Protein AF-0000000074318781 (afdb_homodimer)

InterPro domains:
  IPR004360 Glyoxalase/fosfomycin resistance/dioxygenase domain [PF00903] (13-128)
  IPR029068 Glyoxalase/Bleomycin resistance protein/Dihydroxybiphenyl dioxygenase [G3DSA:3.10.180.10] (10-139)
  IPR029068 Glyoxalase/Bleomycin resistance protein/Dihydroxybiphenyl dioxygenase [SSF54593] (9-130)
  IPR037523 Vicinal oxygen chelate (VOC), core domain [PS51819] (12-131)
  IPR050383 Glyoxalase I/Fosfomycin Resistance Protein Families [PTHR21366] (9-133)

Organism: NCBI:txid2715131

Sequence (280 aa):
MADKEHKIEIEFLDHVAIRVADMEASTAWYEKVLGLKRYQLPEWGDYPVFLLSGKSGIAIFPANVNDSKLDSTSKNVKIDHFAFNVTNENFEKAKKRYTELNLDFNIQDHHYFDSIYTKDPDGHTVELTTIKVDERDFYKMADKEHKIEIEFLDHVAIRVADMEASTAWYEKVLGLKRYQLPEWGDYPVFLLSGKSGIAIFPANVNDSKLDSTSKNVKIDHFAFNVTNENFEKAKKRYTELNLDFNIQDHHYFDSIYTKDPDGHTVELTTIKVDERDFYK

Foldseek 3Di:
DPPVVPDDDDDDAQEAEDADADQVLQVVQCCQQVVFDWDDDVVQPPDFIFTDDPRHYYTYDHDPPPDDDDDLPDPPDDDNADEDEDEPVVVVVNVVSCVVVVFDWDWDDPPQKIKIWGAGPRGGIYIYIYGPDPVVVPVD/DPPVVPDDDDDDAQEAEDADADQVLQVVQCCQQVVFDWDDDVVQPPDFIFTDDPRHYYTYDHDPPPDDDDDLPDPPDDDNADEDEDEPVVVVVNVVSCVVVVFDWDWDDPPQKIKIWGAGPRGGIYIYIYGPDDVVVPVD

Nearest PDB structures (foldseek):
  2rk0-assembly1_A  TM=7.638E-01  e=2.047E-08  Parafrankia sp. EAN1pec
  5wew-assembly4_G  TM=7.945E-01  e=3.415E-08  Klebsiella pneumoniae 30684/NJST258_2
  1r9c-assembly1_B  TM=7.731E-01  e=3.881E-08  Mesorhizobium loti
  1lqp-assembly1_B  TM=7.861E-01  e=1.803E-07  Pseudomonas aeruginosa
  2p25-assembly1_A-2  TM=7.342E-01  e=6.490E-06  Enterococcus faecalis V583

Solvent-accessible surface area (backbone atoms only — not comparable to full-atom values): 15070 Å² total; per-residue (Å²): 129,73,81,80,71,37,77,36,60,58,66,36,37,26,34,38,30,33,26,30,86,45,64,66,64,47,52,50,46,44,32,69,71,49,53,33,40,81,46,71,52,78,89,48,58,90,41,56,39,31,35,29,32,87,86,13,34,38,32,42,38,74,28,40,80,85,38,62,81,58,68,84,82,44,48,17,60,39,60,64,37,40,29,32,26,27,51,62,69,31,47,56,26,39,56,52,31,36,54,74,69,67,50,72,67,50,77,47,81,64,87,54,29,42,34,40,38,36,59,49,94,83,59,51,41,41,31,43,35,23,65,75,55,64,62,71,78,70,63,118,131,73,79,80,70,36,78,36,60,60,67,37,37,28,33,38,31,33,26,30,88,46,65,66,64,46,52,51,44,43,32,70,72,49,52,33,41,79,47,70,51,79,89,49,58,91,41,56,41,31,34,29,32,88,85,13,34,37,34,41,38,74,29,39,78,85,38,62,80,58,66,82,81,44,48,16,61,40,60,63,37,39,28,31,27,28,50,63,70,32,48,56,26,40,55,53,30,37,54,75,68,68,50,71,67,49,76,46,81,64,87,53,29,42,33,40,39,35,60,48,96,83,60,50,44,41,32,41,33,23,64,75,54,64,60,71,77,69,64,118

Secondary structure (DSSP, 8-state):
---TT------EEEEEEEEES-HHHHHHHHHHHH--EEE--GGGTT-PEEEEETTEEEEEEE--TTSPPP-TT--SSEEEEEEEE--HHHHHHHHHHHHHTT--EEEEE-SSEEEEEEE-TT--EEEEEEE-S-GGGT--/---TT------EEEEEEEEES-HHHHHHHHHHHH--EEE--GGGTT-PEEEEETTEEEEEEE--TTSPPP-TT--SSEEEEEEEE--HHHHHHHHHHHHHTT--EEEEE-SSEEEEEEE-TT--EEEEEEE-S-GGGT--

Structure (mmCIF, N/CA/C/O backbone):
data_AF-0000000074318781-model_v1
#
loop_
_entity.id
_entity.type
_entity.pdbx_description
1 polymer 'VOC family protein'
#
loop_
_atom_site.group_PDB
_atom_site.id
_atom_site.type_symbol
_atom_site.label_atom_id
_atom_site.label_alt_id
_atom_site.label_comp_id
_atom_site.label_asym_id
_atom_site.label_entity_id
_atom_site.label_seq_id
_atom_site.pdbx_PDB_ins_code
_atom_site.Cartn_x
_atom_site.Cartn_y
_atom_site.Cartn_z
_atom_site.occupancy
_atom_site.B_iso_or_equiv
_atom_site.auth_seq_id
_atom_site.auth_comp_id
_atom_site.auth_asym_id
_atom_site.auth_atom_id
_atom_site.pdbx_PDB_model_num
ATOM 1 N N . MET A 1 1 ? 1.163 35.812 -3.396 1 36 1 MET A N 1
ATOM 2 C CA . MET A 1 1 ? 1.193 35.375 -2.01 1 36 1 MET A CA 1
ATOM 3 C C . MET A 1 1 ? 1.816 34 -1.903 1 36 1 MET A C 1
ATOM 5 O O . MET A 1 1 ? 1.414 33.062 -2.615 1 36 1 MET A O 1
ATOM 9 N N . ALA A 1 2 ? 3.053 33.781 -1.745 1 43.06 2 ALA A N 1
ATOM 10 C CA . ALA A 1 2 ? 3.918 32.594 -1.845 1 43.06 2 ALA A CA 1
ATOM 11 C C . ALA A 1 2 ? 3.236 31.375 -1.261 1 43.06 2 ALA A C 1
ATOM 13 O O . ALA A 1 2 ? 2.402 31.484 -0.359 1 43.06 2 ALA A O 1
ATOM 14 N N . ASP A 1 3 ? 3.021 30.281 -1.891 1 49.19 3 ASP A N 1
ATOM 15 C CA . ASP A 1 3 ? 2.266 29.125 -1.424 1 49.19 3 ASP A CA 1
ATOM 16 C C . ASP A 1 3 ? 2.639 28.766 0.013 1 49.19 3 ASP A C 1
ATOM 18 O O . ASP A 1 3 ? 3.693 28.188 0.26 1 49.19 3 ASP A O 1
ATOM 22 N N . LYS A 1 4 ? 2.465 29.672 0.992 1 57.62 4 LYS A N 1
ATOM 23 C CA . LYS A 1 4 ? 2.777 29.812 2.412 1 57.62 4 LYS A CA 1
ATOM 24 C C . LYS A 1 4 ? 2.631 28.469 3.137 1 57.62 4 LYS A C 1
ATOM 26 O O . LYS A 1 4 ? 3.295 28.234 4.148 1 57.62 4 LYS A O 1
ATOM 31 N N . GLU A 1 5 ? 1.843 27.531 2.699 1 72.06 5 GLU A N 1
ATOM 32 C CA . GLU A 1 5 ? 1.533 26.391 3.541 1 72.06 5 GLU A CA 1
ATOM 33 C C . GLU A 1 5 ? 2.398 25.188 3.174 1 72.06 5 GLU A C 1
ATOM 35 O O . GLU A 1 5 ? 2.367 24.156 3.855 1 72.06 5 GLU A O 1
ATOM 40 N N . HIS A 1 6 ? 3.457 25.328 2.379 1 86.94 6 HIS A N 1
ATOM 41 C CA . HIS A 1 6 ? 4.328 24.25 1.922 1 86.94 6 HIS A CA 1
ATOM 42 C C . HIS A 1 6 ? 3.523 23.016 1.543 1 86.94 6 HIS A C 1
ATOM 44 O O . HIS A 1 6 ? 3.848 21.906 1.969 1 86.94 6 HIS A O 1
ATOM 50 N N . LYS A 1 7 ? 2.533 23.203 0.739 1 91.25 7 LYS A N 1
ATOM 51 C CA . LYS A 1 7 ? 1.718 22.078 0.278 1 91.25 7 LYS A CA 1
ATOM 52 C C . LYS A 1 7 ? 2.547 21.094 -0.548 1 91.25 7 LYS A C 1
ATOM 54 O O . LYS A 1 7 ? 3.361 21.516 -1.377 1 91.25 7 LYS A O 1
ATOM 59 N N . ILE A 1 8 ? 2.312 19.875 -0.223 1 95.75 8 ILE A N 1
ATOM 60 C CA . ILE A 1 8 ? 3.061 18.812 -0.888 1 95.75 8 ILE A CA 1
ATOM 61 C C . ILE A 1 8 ? 2.232 18.234 -2.037 1 95.75 8 ILE A C 1
ATOM 63 O O . ILE A 1 8 ? 1.018 18.062 -1.911 1 95.75 8 ILE A O 1
ATOM 67 N N . GLU A 1 9 ? 2.906 17.984 -3.117 1 95.75 9 GLU A N 1
ATOM 68 C CA . GLU A 1 9 ? 2.289 17.234 -4.207 1 95.75 9 GLU A CA 1
ATOM 69 C C . GLU A 1 9 ? 2.865 15.828 -4.305 1 95.75 9 GLU A C 1
ATOM 71 O O . GLU A 1 9 ? 4.082 15.656 -4.41 1 95.75 9 GLU A O 1
ATOM 76 N N . ILE A 1 10 ? 2.002 14.891 -4.293 1 97.81 10 ILE A N 1
ATOM 77 C CA . ILE A 1 10 ? 2.387 13.484 -4.375 1 97.81 10 ILE A CA 1
ATOM 78 C C . ILE A 1 10 ? 2.359 13.023 -5.828 1 97.81 10 ILE A C 1
ATOM 80 O O . ILE A 1 10 ? 1.413 13.32 -6.562 1 97.81 10 ILE A O 1
ATOM 84 N N . GLU A 1 11 ? 3.414 12.328 -6.246 1 97.44 11 GLU A N 1
ATOM 85 C CA . GLU A 1 11 ? 3.447 11.82 -7.613 1 97.44 11 GLU A CA 1
ATOM 86 C C . GLU A 1 11 ? 2.596 10.562 -7.758 1 97.44 11 GLU A C 1
ATOM 88 O O . GLU A 1 11 ? 1.746 10.484 -8.648 1 97.44 11 GLU A O 1
ATOM 93 N N . PHE A 1 12 ? 2.77 9.562 -6.949 1 97.5 12 PHE A N 1
ATOM 94 C CA . PHE A 1 12 ? 2.037 8.305 -6.984 1 97.5 12 PHE A CA 1
ATOM 95 C C . PHE A 1 12 ? 2.334 7.473 -5.746 1 97.5 12 PHE A C 1
ATOM 97 O O . PHE A 1 12 ? 3.227 7.809 -4.965 1 97.5 12 PHE A O 1
ATOM 104 N N . LEU A 1 13 ? 1.485 6.523 -5.469 1 98.69 13 LEU A N 1
ATOM 105 C CA . LEU A 1 13 ? 1.776 5.516 -4.453 1 98.69 13 LEU A CA 1
ATOM 106 C C . LEU A 1 13 ? 2.926 4.613 -4.895 1 98.69 13 LEU A C 1
ATOM 108 O O . LEU A 1 13 ? 2.801 3.883 -5.883 1 98.69 13 LEU A O 1
ATOM 112 N N . ASP A 1 14 ? 4 4.711 -4.188 1 98.38 14 ASP A N 1
ATOM 113 C CA . ASP A 1 14 ? 5.27 4.141 -4.637 1 98.38 14 ASP A CA 1
ATOM 114 C C . ASP A 1 14 ? 5.344 2.65 -4.316 1 98.38 14 ASP A C 1
ATOM 116 O O . ASP A 1 14 ? 5.527 1.825 -5.215 1 98.38 14 ASP A O 1
ATOM 120 N N . HIS A 1 15 ? 5.238 2.336 -3.014 1 98.81 15 HIS A N 1
ATOM 121 C CA . HIS A 1 15 ? 5.297 0.925 -2.646 1 98.81 15 HIS A CA 1
ATOM 122 C C . HIS A 1 15 ? 4.605 0.673 -1.312 1 98.81 15 HIS A C 1
ATOM 124 O O . HIS A 1 15 ? 4.34 1.612 -0.558 1 98.81 15 HIS A O 1
ATOM 130 N N . VAL A 1 16 ? 4.258 -0.573 -1.15 1 98.88 16 VAL A N 1
ATOM 131 C CA . VAL A 1 16 ? 3.871 -1.112 0.148 1 98.88 16 VAL A CA 1
ATOM 132 C C . VAL A 1 16 ? 4.945 -2.076 0.649 1 98.88 16 VAL A C 1
ATOM 134 O O . VAL A 1 16 ? 5.453 -2.9 -0.114 1 98.88 16 VAL A O 1
ATOM 137 N N . ALA A 1 17 ? 5.285 -1.893 1.893 1 98.88 17 ALA A N 1
ATOM 138 C CA . ALA A 1 17 ? 6.273 -2.781 2.502 1 98.88 17 ALA A CA 1
ATOM 139 C C . ALA A 1 17 ? 5.594 -3.893 3.297 1 98.88 17 ALA A C 1
ATOM 141 O O . ALA A 1 17 ? 4.719 -3.627 4.125 1 98.88 17 ALA A O 1
ATOM 142 N N . ILE A 1 18 ? 6.012 -5.117 3.041 1 98.88 18 ILE A N 1
ATOM 143 C CA . ILE A 1 18 ? 5.441 -6.242 3.77 1 98.88 18 ILE A CA 1
ATOM 144 C C . ILE A 1 18 ? 6.562 -7.062 4.41 1 98.88 18 ILE A C 1
ATOM 146 O O . ILE A 1 18 ? 7.672 -7.133 3.879 1 98.88 18 ILE A O 1
ATOM 150 N N . ARG A 1 19 ? 6.266 -7.586 5.535 1 98.88 19 ARG A N 1
ATOM 151 C CA . ARG A 1 19 ? 7.164 -8.523 6.199 1 98.88 19 ARG A CA 1
ATOM 152 C C . ARG A 1 19 ? 6.711 -9.961 5.98 1 98.88 19 ARG A C 1
ATOM 154 O O . ARG A 1 19 ? 5.535 -10.281 6.148 1 98.88 19 ARG A O 1
ATOM 161 N N . VAL A 1 20 ? 7.652 -10.781 5.645 1 98.81 20 VAL A N 1
ATOM 162 C CA . VAL A 1 20 ? 7.293 -12.141 5.254 1 98.81 20 VAL A CA 1
ATOM 163 C C . VAL A 1 20 ? 8.164 -13.141 6 1 98.81 20 VAL A C 1
ATOM 165 O O . VAL A 1 20 ? 9.289 -12.828 6.391 1 98.81 20 VAL A O 1
ATOM 168 N N . ALA A 1 21 ? 7.695 -14.359 6.145 1 98.5 21 ALA A N 1
ATOM 169 C CA . ALA A 1 21 ? 8.398 -15.406 6.879 1 98.5 21 ALA A CA 1
ATOM 170 C C . ALA A 1 21 ? 9.539 -15.984 6.051 1 98.5 21 ALA A C 1
ATOM 172 O O . ALA A 1 21 ? 10.562 -16.406 6.602 1 98.5 21 ALA A O 1
ATOM 173 N N . ASP A 1 22 ? 9.383 -16.094 4.75 1 98.62 22 ASP A N 1
ATOM 174 C CA . ASP A 1 22 ? 10.352 -16.656 3.812 1 98.62 22 ASP A CA 1
ATOM 175 C C . ASP A 1 22 ? 10.508 -15.75 2.588 1 98.62 22 ASP A C 1
ATOM 177 O O . ASP A 1 22 ? 9.656 -15.75 1.7 1 98.62 22 ASP A O 1
ATOM 181 N N . MET A 1 23 ? 11.648 -15.039 2.523 1 98.38 23 MET A N 1
ATOM 182 C CA . MET A 1 23 ? 11.898 -14.031 1.499 1 98.38 23 MET A CA 1
ATOM 183 C C . MET A 1 23 ? 11.82 -14.641 0.104 1 98.38 23 MET A C 1
ATOM 185 O O . MET A 1 23 ? 11.172 -14.078 -0.784 1 98.38 23 MET A O 1
ATOM 189 N N . GLU A 1 24 ? 12.453 -15.711 -0.101 1 98.12 24 GLU A N 1
ATOM 190 C CA . GLU A 1 24 ? 12.516 -16.312 -1.428 1 98.12 24 GLU A CA 1
ATOM 191 C C . GLU A 1 24 ? 11.148 -16.844 -1.859 1 98.12 24 GLU A C 1
ATOM 193 O O . GLU A 1 24 ? 10.758 -16.688 -3.016 1 98.12 24 GLU A O 1
ATOM 198 N N . ALA A 1 25 ? 10.469 -17.547 -0.934 1 98.56 25 ALA A N 1
ATOM 199 C CA . ALA A 1 25 ? 9.148 -18.078 -1.248 1 98.56 25 ALA A CA 1
ATOM 200 C C . ALA A 1 25 ? 8.188 -16.953 -1.652 1 98.56 25 ALA A C 1
ATOM 202 O O . ALA A 1 25 ? 7.461 -17.078 -2.641 1 98.56 25 ALA A O 1
ATOM 203 N N . SER A 1 26 ? 8.195 -15.867 -0.911 1 98.75 26 SER A N 1
ATOM 204 C CA . SER A 1 26 ? 7.312 -14.742 -1.213 1 98.75 26 SER A CA 1
ATOM 205 C C . SER A 1 26 ? 7.699 -14.078 -2.529 1 98.75 26 SER A C 1
ATOM 207 O O . SER A 1 26 ? 6.836 -13.789 -3.36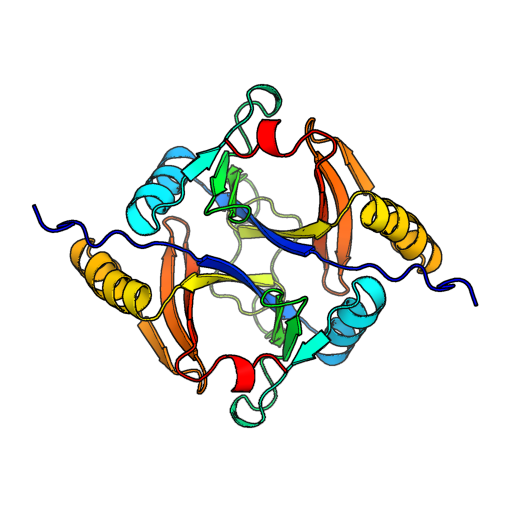1 1 98.75 26 SER A O 1
ATOM 209 N N . THR A 1 27 ? 8.961 -13.812 -2.699 1 98.56 27 THR A N 1
ATOM 210 C CA . THR A 1 27 ? 9.43 -13.188 -3.934 1 98.56 27 THR A CA 1
ATOM 211 C C . THR A 1 27 ? 9.016 -14.016 -5.145 1 98.56 27 THR A C 1
ATOM 213 O O . THR A 1 27 ? 8.461 -13.484 -6.109 1 98.56 27 THR A O 1
ATOM 216 N N . ALA A 1 28 ? 9.234 -15.289 -5.07 1 98.56 28 ALA A N 1
ATOM 217 C CA . ALA A 1 28 ? 8.891 -16.188 -6.168 1 98.56 28 ALA A CA 1
ATOM 218 C C . ALA A 1 28 ? 7.387 -16.156 -6.441 1 98.56 28 ALA A C 1
ATOM 220 O O . ALA A 1 28 ? 6.961 -16.219 -7.598 1 98.56 28 ALA A O 1
ATOM 221 N N . TRP A 1 29 ? 6.641 -16.125 -5.414 1 98.69 29 TRP A N 1
ATOM 222 C CA . TRP A 1 29 ? 5.191 -16.094 -5.57 1 98.69 29 TRP A CA 1
ATOM 223 C C . TRP A 1 29 ? 4.742 -14.859 -6.336 1 98.69 29 TRP A C 1
ATOM 225 O O . TRP A 1 29 ? 3.963 -14.961 -7.289 1 98.69 29 TRP A O 1
ATOM 235 N N . TYR A 1 30 ? 5.176 -13.711 -5.934 1 98.69 30 TYR A N 1
ATOM 236 C CA . TYR A 1 30 ? 4.758 -12.461 -6.562 1 98.69 30 TYR A CA 1
ATOM 237 C C . TYR A 1 30 ? 5.234 -12.391 -8.008 1 98.69 30 TYR A C 1
ATOM 239 O O . TYR A 1 30 ? 4.555 -11.828 -8.867 1 98.69 30 TYR A O 1
ATOM 247 N N . GLU A 1 31 ? 6.414 -12.922 -8.266 1 97.94 31 GLU A N 1
ATOM 248 C CA . GLU A 1 31 ? 6.895 -13 -9.648 1 97.94 31 GLU A CA 1
ATOM 249 C C . GLU A 1 31 ? 6.004 -13.898 -10.492 1 97.94 31 GLU A C 1
ATOM 251 O O . GLU A 1 31 ? 5.602 -13.531 -11.594 1 97.94 31 GLU A O 1
ATOM 256 N N . LYS A 1 32 ? 5.715 -15.016 -9.945 1 97.25 32 LYS A N 1
ATOM 257 C CA . LYS A 1 32 ? 4.961 -16.031 -10.68 1 97.25 32 LYS A CA 1
ATOM 258 C C . LYS A 1 32 ? 3.498 -15.617 -10.836 1 97.25 32 LYS A C 1
ATOM 260 O O . LYS A 1 32 ? 2.926 -15.75 -11.922 1 97.25 32 LYS A O 1
ATOM 265 N N . VAL A 1 33 ? 2.91 -15.109 -9.805 1 97.81 33 VAL A N 1
ATOM 266 C CA . VAL A 1 33 ? 1.467 -14.898 -9.773 1 97.81 33 VAL A CA 1
ATOM 267 C C . VAL A 1 33 ? 1.126 -13.555 -10.414 1 97.81 33 VAL A C 1
ATOM 269 O O . VAL A 1 33 ? 0.165 -13.453 -11.18 1 97.81 33 VAL A O 1
ATOM 272 N N . LEU A 1 34 ? 1.96 -12.539 -10.117 1 97.75 34 LEU A N 1
ATOM 273 C CA . LEU A 1 34 ? 1.585 -11.188 -10.531 1 97.75 34 LEU A CA 1
ATOM 274 C C . LEU A 1 34 ? 2.521 -10.672 -11.617 1 97.75 34 LEU A C 1
ATOM 276 O O . LEU A 1 34 ? 2.275 -9.617 -12.203 1 97.75 34 LEU A O 1
ATOM 280 N N . GLY A 1 35 ? 3.562 -11.336 -11.82 1 96.62 35 GLY A N 1
ATOM 281 C CA . GLY A 1 35 ? 4.496 -10.93 -12.859 1 96.62 35 GLY A CA 1
ATOM 282 C C . GLY A 1 35 ? 5.355 -9.742 -12.453 1 96.62 35 GLY A C 1
ATOM 283 O O . GLY A 1 35 ? 5.855 -9.016 -13.312 1 96.62 35 GLY A O 1
ATOM 284 N N . LEU A 1 36 ? 5.488 -9.539 -11.203 1 97.81 36 LEU A N 1
ATOM 285 C CA . LEU A 1 36 ? 6.324 -8.43 -10.758 1 97.81 36 LEU A CA 1
ATOM 286 C C . LEU A 1 36 ? 7.805 -8.742 -10.969 1 97.81 36 LEU A C 1
ATOM 288 O O . LEU A 1 36 ? 8.203 -9.906 -10.953 1 97.81 36 LEU A O 1
ATOM 292 N N . LYS A 1 37 ? 8.539 -7.656 -11.141 1 96.69 37 LYS A N 1
ATOM 293 C CA . LYS A 1 37 ? 9.961 -7.809 -11.422 1 96.69 37 LYS A CA 1
ATOM 294 C C . LYS A 1 37 ? 10.805 -7.473 -10.195 1 96.69 37 LYS A C 1
ATOM 296 O O . LYS A 1 37 ? 10.57 -6.461 -9.539 1 96.69 37 LYS A O 1
ATOM 301 N N . ARG A 1 38 ? 11.758 -8.289 -9.992 1 95.88 38 ARG A N 1
ATOM 302 C CA . ARG A 1 38 ? 12.625 -8.148 -8.828 1 95.88 38 ARG A CA 1
ATOM 303 C C . ARG A 1 38 ? 13.688 -7.082 -9.07 1 95.88 38 ARG A C 1
ATOM 305 O O . ARG A 1 38 ? 14.281 -7.016 -10.148 1 95.88 38 ARG A O 1
ATOM 312 N N . TYR A 1 39 ? 13.859 -6.266 -8.062 1 93.31 39 TYR A N 1
ATOM 313 C CA . TYR A 1 39 ? 14.922 -5.27 -8.023 1 93.31 39 TYR A CA 1
ATOM 314 C C . TYR A 1 39 ? 15.578 -5.223 -6.652 1 93.31 39 TYR A C 1
ATOM 316 O O . TYR A 1 39 ? 14.891 -5.117 -5.633 1 93.31 39 TYR A O 1
ATOM 324 N N . GLN A 1 40 ? 16.859 -5.316 -6.668 1 92 40 GLN A N 1
ATOM 325 C CA . GLN A 1 40 ? 17.625 -5.23 -5.434 1 92 40 GLN A CA 1
ATOM 326 C C . GLN A 1 40 ? 18.984 -4.582 -5.68 1 92 40 GLN A C 1
ATOM 328 O O . GLN A 1 40 ? 19.656 -4.887 -6.664 1 92 40 GLN A O 1
ATOM 333 N N . LEU A 1 41 ? 19.344 -3.705 -4.801 1 89.25 41 LEU A N 1
ATOM 334 C CA . LEU A 1 41 ? 20.656 -3.098 -4.855 1 89.25 41 LEU A CA 1
ATOM 335 C C . LEU A 1 41 ? 21.625 -3.828 -3.932 1 89.25 41 LEU A C 1
ATOM 337 O O . LEU A 1 41 ? 21.281 -4.18 -2.805 1 89.25 41 LEU A O 1
ATOM 341 N N . PRO A 1 42 ? 22.844 -3.943 -4.441 1 91.25 42 PRO A N 1
ATOM 342 C CA . PRO A 1 42 ? 23.844 -4.547 -3.559 1 91.25 42 PRO A CA 1
ATOM 343 C C . PRO A 1 42 ? 24.031 -3.771 -2.256 1 91.25 42 PRO A C 1
ATOM 345 O O . PRO A 1 42 ? 24.266 -4.371 -1.204 1 91.25 42 PRO A O 1
ATOM 348 N N . GLU A 1 43 ? 23.828 -2.521 -2.303 1 91.44 43 GLU A N 1
ATOM 349 C CA . GLU A 1 43 ? 24.062 -1.641 -1.16 1 91.44 43 GLU A CA 1
ATOM 350 C C . GLU A 1 43 ? 23.016 -1.887 -0.066 1 91.44 43 GLU A C 1
ATOM 352 O O . GLU A 1 43 ? 23.219 -1.499 1.087 1 91.44 43 GLU A O 1
ATOM 357 N N . TRP A 1 44 ? 21.906 -2.543 -0.385 1 92.81 44 TRP A N 1
ATOM 358 C CA . TRP A 1 44 ? 20.828 -2.791 0.579 1 92.81 44 TRP A CA 1
ATOM 359 C C . TRP A 1 44 ? 21.078 -4.094 1.332 1 92.81 44 TRP A C 1
ATOM 361 O O . TRP A 1 44 ? 20.375 -4.391 2.307 1 92.81 44 TRP A O 1
ATOM 371 N N . GLY A 1 45 ? 22.062 -4.789 0.88 1 94.06 45 GLY A N 1
ATOM 372 C CA . GLY A 1 45 ? 22.25 -6.121 1.431 1 94.06 45 GLY A CA 1
ATOM 373 C C . GLY A 1 45 ? 21.172 -7.102 1.003 1 94.06 45 GLY A C 1
ATOM 374 O O . GLY A 1 45 ? 20.828 -7.168 -0.176 1 94.06 45 GLY A O 1
ATOM 375 N N . ASP A 1 46 ? 20.719 -7.879 2.016 1 95.19 46 ASP A N 1
ATOM 376 C CA . ASP A 1 46 ? 19.781 -8.953 1.689 1 95.19 46 ASP A CA 1
ATOM 377 C C . ASP A 1 46 ? 18.375 -8.414 1.493 1 95.19 46 ASP A C 1
ATOM 379 O O . ASP A 1 46 ? 17.516 -9.094 0.921 1 95.19 46 ASP A O 1
ATOM 383 N N . TYR A 1 47 ? 18.141 -7.301 2.057 1 96 47 TYR A N 1
ATOM 384 C CA . TYR A 1 47 ? 16.828 -6.68 1.929 1 96 47 TYR A CA 1
ATOM 385 C C . TYR A 1 47 ? 16.938 -5.16 1.992 1 96 47 TYR A C 1
ATOM 387 O O . TYR A 1 47 ? 17.953 -4.621 2.436 1 96 47 TYR A O 1
ATOM 395 N N . PRO A 1 48 ? 15.875 -4.527 1.448 1 97.44 48 PRO A N 1
ATOM 396 C CA . PRO A 1 48 ? 14.641 -5.078 0.886 1 97.44 48 PRO A CA 1
ATOM 397 C C . PRO A 1 48 ? 14.836 -5.652 -0.515 1 97.44 48 PRO A C 1
ATOM 399 O O . PRO A 1 48 ? 15.797 -5.301 -1.202 1 97.44 48 PRO A O 1
ATOM 402 N N . VAL A 1 49 ? 13.953 -6.574 -0.881 1 97.94 49 VAL A N 1
ATOM 403 C CA . VAL A 1 49 ? 13.734 -6.938 -2.275 1 97.94 49 VAL A CA 1
ATOM 404 C C . VAL A 1 49 ? 12.508 -6.203 -2.814 1 97.94 49 VAL A C 1
ATOM 406 O O . VAL A 1 49 ? 11.398 -6.371 -2.301 1 97.94 49 VAL A O 1
ATOM 409 N N . PHE A 1 50 ? 12.734 -5.426 -3.797 1 97.69 50 PHE A N 1
ATOM 410 C CA . PHE A 1 50 ? 11.602 -4.777 -4.453 1 97.69 50 PHE A CA 1
ATOM 411 C C . PHE A 1 50 ? 11.047 -5.656 -5.566 1 97.69 50 PHE A C 1
ATOM 413 O O . PHE A 1 50 ? 11.805 -6.277 -6.312 1 97.69 50 PHE A O 1
ATOM 420 N N . LEU A 1 51 ? 9.766 -5.754 -5.621 1 98.38 51 LEU A N 1
ATOM 421 C CA . LEU A 1 51 ? 9.031 -6.359 -6.723 1 98.38 51 LEU A CA 1
ATOM 422 C C . LEU A 1 51 ? 8.133 -5.328 -7.41 1 98.38 51 LEU A C 1
ATOM 424 O O . LEU A 1 51 ? 7.113 -4.918 -6.855 1 98.38 51 LEU A O 1
ATOM 428 N N . LEU A 1 52 ? 8.477 -4.996 -8.672 1 97.19 52 LEU A N 1
ATOM 429 C CA . LEU A 1 52 ? 7.918 -3.779 -9.25 1 97.19 52 LEU A CA 1
ATOM 430 C C . LEU A 1 52 ? 7.18 -4.09 -10.547 1 97.19 52 LEU A C 1
ATOM 432 O O . LEU A 1 52 ? 7.543 -5.023 -11.266 1 97.19 52 LEU A O 1
ATOM 436 N N . SER A 1 53 ? 6.156 -3.361 -10.812 1 96 53 SER A N 1
ATOM 437 C CA . SER A 1 53 ? 5.609 -3.082 -12.141 1 96 53 SER A CA 1
ATOM 438 C C . SER A 1 53 ? 5.734 -1.604 -12.484 1 96 53 SER A C 1
ATOM 440 O O . SER A 1 53 ? 5.102 -0.754 -11.859 1 96 53 SER A O 1
ATOM 442 N N . GLY A 1 54 ? 6.516 -1.283 -13.5 1 93.69 54 GLY A N 1
ATOM 443 C CA . GLY A 1 54 ? 6.875 0.114 -13.68 1 93.69 54 GLY A CA 1
ATOM 444 C C . GLY A 1 54 ? 7.621 0.692 -12.492 1 93.69 54 GLY A C 1
ATOM 445 O O . GLY A 1 54 ? 8.633 0.133 -12.055 1 93.69 54 GLY A O 1
ATOM 446 N N . LYS A 1 55 ? 7.039 1.748 -11.898 1 93.56 55 LYS A N 1
ATOM 447 C CA . LYS A 1 55 ? 7.746 2.449 -10.828 1 93.56 55 LYS A CA 1
ATOM 448 C C . LYS A 1 55 ? 7.172 2.09 -9.461 1 93.56 55 LYS A C 1
ATOM 450 O O . LYS A 1 55 ? 7.641 2.584 -8.438 1 93.56 55 LYS A O 1
ATOM 455 N N . SER A 1 56 ? 6.125 1.274 -9.438 1 96.94 56 SER A N 1
ATOM 456 C CA . SER A 1 56 ? 5.465 1 -8.164 1 96.94 56 SER A CA 1
ATOM 457 C C . SER A 1 56 ? 5.371 -0.499 -7.906 1 96.94 56 SER A C 1
ATOM 459 O O . SER A 1 56 ? 5.523 -1.307 -8.82 1 96.94 56 SER A O 1
ATOM 461 N N . GLY A 1 57 ? 5.258 -0.812 -6.637 1 98.19 57 GLY A N 1
ATOM 462 C CA . GLY A 1 57 ? 5.125 -2.215 -6.277 1 98.19 57 GLY A CA 1
ATOM 463 C C . GLY A 1 57 ? 5.191 -2.457 -4.781 1 98.19 57 GLY A C 1
ATOM 464 O O . GLY A 1 57 ? 4.543 -1.755 -4.004 1 98.19 57 GLY A O 1
ATOM 465 N N . ILE A 1 58 ? 5.871 -3.598 -4.438 1 98.81 58 ILE A N 1
ATOM 466 C CA . ILE A 1 58 ? 6.004 -3.932 -3.025 1 98.81 58 ILE A CA 1
ATOM 467 C C . ILE A 1 58 ? 7.48 -4.066 -2.664 1 98.81 58 ILE A C 1
ATOM 469 O O . ILE A 1 58 ? 8.312 -4.348 -3.527 1 98.81 58 ILE A O 1
ATOM 473 N N . ALA A 1 59 ? 7.777 -3.754 -1.459 1 98.81 59 ALA A N 1
ATOM 474 C CA . ALA A 1 59 ? 9.078 -4.008 -0.845 1 98.81 59 ALA A CA 1
ATOM 475 C C . ALA A 1 59 ? 8.984 -5.117 0.199 1 98.81 59 ALA A C 1
ATOM 477 O O . ALA A 1 59 ? 8.195 -5.027 1.14 1 98.81 59 ALA A O 1
ATOM 478 N N . ILE A 1 60 ? 9.797 -6.117 0.061 1 98.81 60 ILE A N 1
ATOM 479 C CA . ILE A 1 60 ? 9.711 -7.281 0.934 1 98.81 60 ILE A CA 1
ATOM 480 C C . ILE A 1 60 ? 10.836 -7.234 1.971 1 98.81 60 ILE A C 1
ATOM 482 O O . ILE A 1 60 ? 12 -7.023 1.625 1 98.81 60 ILE A O 1
ATOM 486 N N . PHE A 1 61 ? 10.461 -7.379 3.205 1 98.75 61 PHE A N 1
ATOM 487 C CA . PHE A 1 61 ? 11.352 -7.465 4.355 1 98.75 61 PHE A CA 1
ATOM 488 C C . PHE A 1 61 ? 11.156 -8.781 5.098 1 98.75 61 PHE A C 1
ATOM 490 O O . PHE A 1 61 ? 10.055 -9.344 5.098 1 98.75 61 PHE A O 1
ATOM 497 N N . PRO A 1 62 ? 12.227 -9.234 5.754 1 98.69 62 PRO A N 1
ATOM 498 C CA . PRO A 1 62 ? 12.023 -10.422 6.59 1 98.69 62 PRO A CA 1
ATOM 499 C C . PRO A 1 62 ? 11.227 -10.125 7.859 1 98.69 62 PRO A C 1
ATOM 501 O O . PRO A 1 62 ? 11.438 -9.086 8.492 1 98.69 62 PRO A O 1
ATOM 504 N N . ALA A 1 63 ? 10.344 -11.047 8.219 1 98.69 63 ALA A N 1
ATOM 505 C CA . ALA A 1 63 ? 9.648 -10.977 9.5 1 98.69 63 ALA A CA 1
ATOM 506 C C . ALA A 1 63 ? 10.555 -11.445 10.641 1 98.69 63 ALA A C 1
ATOM 508 O O . ALA A 1 63 ? 11.383 -12.344 10.453 1 98.69 63 ALA A O 1
ATOM 509 N N . ASN A 1 64 ? 10.43 -10.75 11.75 1 98.25 64 ASN A N 1
ATOM 510 C CA . ASN A 1 64 ? 10.961 -11.328 12.984 1 98.25 64 ASN A CA 1
ATOM 511 C C . ASN A 1 64 ? 9.961 -12.281 13.633 1 98.25 64 ASN A C 1
ATOM 513 O O . ASN A 1 64 ? 9.117 -11.859 14.422 1 98.25 64 ASN A O 1
ATOM 517 N N . VAL A 1 65 ? 10.141 -13.516 13.375 1 95.19 65 VAL A N 1
ATOM 518 C CA . VAL A 1 65 ? 9.133 -14.508 13.742 1 95.19 65 VAL A CA 1
ATOM 519 C C . VAL A 1 65 ? 9.133 -14.711 15.25 1 95.19 65 VAL A C 1
ATOM 521 O O . VAL A 1 65 ? 8.219 -15.336 15.797 1 95.19 65 VAL A O 1
ATOM 524 N N . ASN A 1 66 ? 10.133 -14.148 15.93 1 96.75 66 ASN A N 1
ATOM 525 C CA . ASN A 1 66 ? 10.18 -14.227 17.391 1 96.75 66 ASN A CA 1
ATOM 526 C C . ASN A 1 66 ? 9.328 -13.141 18.031 1 96.75 66 ASN A C 1
ATOM 528 O O . ASN A 1 66 ? 9.031 -13.211 19.234 1 96.75 66 ASN A O 1
ATOM 532 N N . ASP A 1 67 ? 8.961 -12.195 17.297 1 97.56 67 ASP A N 1
ATOM 533 C CA . ASP A 1 67 ? 8.055 -11.164 17.812 1 97.56 67 ASP A CA 1
ATOM 534 C C . ASP A 1 67 ? 6.629 -11.703 17.922 1 97.56 67 ASP A C 1
ATOM 536 O O . ASP A 1 67 ? 6.316 -12.773 17.406 1 97.56 67 ASP A O 1
ATOM 540 N N . SER A 1 68 ? 5.805 -10.93 18.609 1 95.56 68 SER A N 1
ATOM 541 C CA . SER A 1 68 ? 4.41 -11.328 18.781 1 95.56 68 SER A CA 1
ATOM 542 C C . SER A 1 68 ? 3.715 -11.508 17.438 1 95.56 68 SER A C 1
ATOM 544 O O . SER A 1 68 ? 3.803 -10.633 16.578 1 95.56 68 SER A O 1
ATOM 546 N N . LYS A 1 69 ? 3.094 -12.703 17.359 1 95.88 69 LYS A N 1
ATOM 547 C CA . LYS A 1 69 ? 2.307 -12.938 16.141 1 95.88 69 LYS A CA 1
ATOM 548 C C . LYS A 1 69 ? 1.081 -12.031 16.109 1 95.88 69 LYS A C 1
ATOM 550 O O . LYS A 1 69 ? 0.41 -11.836 17.125 1 95.88 69 LYS A O 1
ATOM 555 N N . LEU A 1 70 ? 0.853 -11.57 14.914 1 96.31 70 LEU A N 1
ATOM 556 C CA . LEU A 1 70 ? -0.309 -10.703 14.758 1 96.31 70 LEU A CA 1
ATOM 557 C C . LEU A 1 70 ? -1.505 -11.492 14.227 1 96.31 70 LEU A C 1
ATOM 559 O O . LEU A 1 70 ? -1.356 -12.328 13.328 1 96.31 70 LEU A O 1
ATOM 563 N N . ASP A 1 71 ? -2.672 -11.164 14.781 1 95.19 71 ASP A N 1
ATOM 564 C CA . ASP A 1 71 ? -3.914 -11.789 14.328 1 95.19 71 ASP A CA 1
ATOM 565 C C . ASP A 1 71 ? -4.348 -11.227 12.977 1 95.19 71 ASP A C 1
ATOM 567 O O . ASP A 1 71 ? -4.902 -10.133 12.898 1 95.19 71 ASP A O 1
ATOM 571 N N . SER A 1 72 ? -4.199 -11.984 11.953 1 91.88 72 SER A N 1
ATOM 572 C CA . SER A 1 72 ? -4.461 -11.523 10.594 1 91.88 72 SER A CA 1
ATOM 573 C C . SER A 1 72 ? -5.957 -11.336 10.359 1 91.88 72 SER A C 1
ATOM 575 O O . SER A 1 72 ? -6.359 -10.648 9.414 1 91.88 72 SER A O 1
ATOM 577 N N . THR A 1 73 ? -6.754 -11.906 11.156 1 94.44 73 THR A N 1
ATOM 578 C CA . THR A 1 73 ? -8.195 -11.844 10.953 1 94.44 73 THR A CA 1
ATOM 579 C C . THR A 1 73 ? -8.797 -10.641 11.688 1 94.44 73 THR A C 1
ATOM 581 O O . THR A 1 73 ? -9.945 -10.273 11.438 1 94.44 73 THR A O 1
ATOM 584 N N . SER A 1 74 ? -8.008 -10.07 12.594 1 97.75 74 SER A N 1
ATOM 585 C CA . SER A 1 74 ? -8.492 -8.898 13.312 1 97.75 74 SER A CA 1
ATOM 586 C C . SER A 1 74 ? -8.758 -7.734 12.352 1 97.75 74 SER A C 1
ATOM 588 O O . SER A 1 74 ? -7.961 -7.484 11.445 1 97.75 74 SER A O 1
ATOM 590 N N . LYS A 1 75 ? -9.844 -7.102 12.578 1 98.25 75 LYS A N 1
ATOM 591 C CA . LYS A 1 75 ? -10.156 -5.895 11.82 1 98.25 75 LYS A CA 1
ATOM 592 C C . LYS A 1 75 ? -9.93 -4.641 12.656 1 98.25 75 LYS A C 1
ATOM 594 O O . LYS A 1 75 ? -10.625 -3.639 12.484 1 98.25 75 LYS A O 1
ATOM 599 N N . ASN A 1 76 ? -9.102 -4.777 13.688 1 98.5 76 ASN A N 1
ATOM 600 C CA . ASN A 1 76 ? -8.672 -3.604 14.438 1 98.5 76 ASN A CA 1
ATOM 601 C C . ASN A 1 76 ? -7.754 -2.711 13.609 1 98.5 76 ASN A C 1
ATOM 603 O O . ASN A 1 76 ? -7.617 -2.914 12.398 1 98.5 76 ASN A O 1
ATOM 607 N N . VAL A 1 77 ? -7.211 -1.65 14.18 1 98.56 77 VAL A N 1
ATOM 608 C CA . VAL A 1 77 ? -6.332 -0.71 13.492 1 98.56 77 VAL A CA 1
ATOM 609 C C . VAL A 1 77 ? -5.168 -1.464 12.852 1 98.56 77 VAL A C 1
ATOM 611 O O . VAL A 1 77 ? -4.434 -2.18 13.531 1 98.56 77 VAL A O 1
ATOM 614 N N . LYS A 1 78 ? -5.051 -1.345 11.539 1 98.44 78 LYS A N 1
ATOM 615 C CA . LYS A 1 78 ? -3.965 -1.984 10.797 1 98.44 78 LYS A CA 1
ATOM 616 C C . LYS A 1 78 ? -3.953 -1.535 9.336 1 98.44 78 LYS A C 1
ATOM 618 O O . LYS A 1 78 ? -4.906 -0.911 8.867 1 98.44 78 LYS A O 1
ATOM 623 N N . ILE A 1 79 ? -2.875 -1.759 8.664 1 98.69 79 ILE A N 1
ATOM 624 C CA . ILE A 1 79 ? -2.902 -1.777 7.207 1 98.69 79 ILE A CA 1
ATOM 625 C C . ILE A 1 79 ? -3.477 -3.105 6.719 1 98.69 79 ILE A C 1
ATOM 627 O O . ILE A 1 79 ? -2.906 -4.168 6.973 1 98.69 79 ILE A O 1
ATOM 631 N N . ASP A 1 80 ? -4.562 -3.047 6.031 1 98.62 80 ASP A N 1
ATOM 632 C CA . ASP A 1 80 ? -5.426 -4.207 5.836 1 98.62 80 ASP A CA 1
ATOM 633 C C . ASP A 1 80 ? -5.039 -4.973 4.574 1 98.62 80 ASP A C 1
ATOM 635 O O . ASP A 1 80 ? -4.918 -6.199 4.594 1 98.62 80 ASP A O 1
ATOM 639 N N . HIS A 1 81 ? -4.988 -4.27 3.479 1 98.88 81 HIS A N 1
ATOM 640 C CA . HIS A 1 81 ? -4.625 -4.891 2.209 1 98.88 81 HIS A CA 1
ATOM 641 C C . HIS A 1 81 ? -4.125 -3.855 1.21 1 98.88 81 HIS A C 1
ATOM 643 O O . HIS A 1 81 ? -4.102 -2.658 1.509 1 98.88 81 HIS A O 1
ATOM 649 N N . PHE A 1 82 ? -3.613 -4.332 0.082 1 98.94 82 PHE A N 1
ATOM 650 C CA . PHE A 1 82 ? -3.182 -3.451 -0.996 1 98.94 82 PHE A CA 1
ATOM 651 C C . PHE A 1 82 ? -3.693 -3.949 -2.342 1 98.94 82 PHE A C 1
ATOM 653 O O . PHE A 1 82 ? -4.004 -5.133 -2.494 1 98.94 82 PHE A O 1
ATOM 660 N N . ALA A 1 83 ? -3.756 -2.994 -3.275 1 98.94 83 ALA A N 1
ATOM 661 C CA . ALA A 1 83 ? -4.371 -3.289 -4.566 1 98.94 83 ALA A CA 1
ATOM 662 C C . ALA A 1 83 ? -3.488 -2.812 -5.715 1 98.94 83 ALA A C 1
ATOM 664 O O . ALA A 1 83 ? -2.916 -1.722 -5.656 1 98.94 83 ALA A O 1
ATOM 665 N N . PHE A 1 84 ? -3.457 -3.611 -6.703 1 98.88 84 PHE A N 1
ATOM 666 C CA . PHE A 1 84 ? -2.883 -3.221 -7.984 1 98.88 84 PHE A CA 1
ATOM 667 C C . PHE A 1 84 ? -3.979 -2.98 -9.016 1 98.88 84 PHE A C 1
ATOM 669 O O . PHE A 1 84 ? -4.977 -3.703 -9.055 1 98.88 84 PHE A O 1
ATOM 676 N N . ASN A 1 85 ? -3.693 -2.02 -9.82 1 98.44 85 ASN A N 1
ATOM 677 C CA . ASN A 1 85 ? -4.602 -1.743 -10.922 1 98.44 85 ASN A CA 1
ATOM 678 C C . ASN A 1 85 ? -4.234 -2.551 -12.164 1 98.44 85 ASN A C 1
ATOM 680 O O . ASN A 1 85 ? -3.057 -2.674 -12.508 1 98.44 85 ASN A O 1
ATOM 684 N N . VAL A 1 86 ? -5.27 -3.084 -12.812 1 98.19 86 VAL A N 1
ATOM 685 C CA . VAL A 1 86 ? -5.07 -3.777 -14.086 1 98.19 86 VAL A CA 1
ATOM 686 C C . VAL A 1 86 ? -6.152 -3.355 -15.078 1 98.19 86 VAL A C 1
ATOM 688 O O . VAL A 1 86 ? -7.211 -2.861 -14.68 1 98.19 86 VAL A O 1
ATOM 691 N N . THR A 1 87 ? -5.859 -3.508 -16.375 1 97.25 87 THR A N 1
ATOM 692 C CA . THR A 1 87 ? -6.887 -3.305 -17.391 1 97.25 87 THR A CA 1
ATOM 693 C C . THR A 1 87 ? -7.957 -4.387 -17.297 1 97.25 87 THR A C 1
ATOM 695 O O . THR A 1 87 ? -7.762 -5.41 -16.641 1 97.25 87 THR A O 1
ATOM 698 N N . ASN A 1 88 ? -9.047 -4.145 -18 1 96.88 88 ASN A N 1
ATOM 699 C CA . ASN A 1 88 ? -10.094 -5.156 -18.047 1 96.88 88 ASN A CA 1
ATOM 700 C C . ASN A 1 88 ? -9.578 -6.465 -18.641 1 96.88 88 ASN A C 1
ATOM 702 O O . ASN A 1 88 ? -9.93 -7.547 -18.156 1 96.88 88 ASN A O 1
ATOM 706 N N . GLU A 1 89 ? -8.805 -6.34 -19.641 1 96.69 89 GLU A N 1
ATOM 707 C CA . GLU A 1 89 ? -8.219 -7.523 -20.266 1 96.69 89 GLU A CA 1
ATOM 708 C C . GLU A 1 89 ? -7.363 -8.305 -19.281 1 96.69 89 GLU A C 1
ATOM 710 O O . GLU A 1 89 ? -7.488 -9.523 -19.172 1 96.69 89 GLU A O 1
ATOM 715 N N . ASN A 1 90 ? -6.543 -7.594 -18.531 1 97.81 90 ASN A N 1
ATOM 716 C CA . ASN A 1 90 ? -5.656 -8.266 -17.594 1 97.81 90 ASN A CA 1
ATOM 717 C C . ASN A 1 90 ? -6.422 -8.773 -16.375 1 97.81 90 ASN A C 1
ATOM 719 O O . ASN A 1 90 ? -5.996 -9.734 -15.719 1 97.81 90 ASN A O 1
ATOM 723 N N . PHE A 1 91 ? -7.52 -8.172 -16.141 1 98.12 91 PHE A N 1
ATOM 724 C CA . PHE A 1 91 ? -8.398 -8.688 -15.086 1 98.12 91 PHE A CA 1
ATOM 725 C C . PHE A 1 91 ? -8.914 -10.07 -15.445 1 98.12 91 PHE A C 1
ATOM 727 O O . PHE A 1 91 ? -8.898 -10.984 -14.617 1 98.12 91 PHE A O 1
ATOM 734 N N . GLU A 1 92 ? -9.352 -10.203 -16.609 1 97.44 92 GLU A N 1
ATOM 735 C CA . GLU A 1 92 ? -9.82 -11.5 -17.078 1 97.44 92 GLU A CA 1
ATOM 736 C C . GLU A 1 92 ? -8.688 -12.523 -17.109 1 97.44 92 GLU A C 1
ATOM 738 O O . GLU A 1 92 ? -8.883 -13.688 -16.75 1 97.44 92 GLU A O 1
ATOM 743 N N . LYS A 1 93 ? -7.531 -12.102 -17.469 1 97.69 93 LYS A N 1
ATOM 744 C CA . LYS A 1 93 ? -6.363 -12.977 -17.438 1 97.69 93 LYS A CA 1
ATOM 745 C C . LYS A 1 93 ? -6.07 -13.445 -16.016 1 97.69 93 LYS A C 1
ATOM 747 O O . LYS A 1 93 ? -5.672 -14.594 -15.812 1 97.69 93 LYS A O 1
ATOM 752 N N . ALA A 1 94 ? -6.238 -12.555 -15.133 1 98.06 94 ALA A N 1
ATOM 753 C CA . ALA A 1 94 ? -5.949 -12.883 -13.742 1 98.06 94 ALA A CA 1
ATOM 754 C C . ALA A 1 94 ? -6.848 -14.008 -13.242 1 98.06 94 ALA A C 1
ATOM 756 O O . ALA A 1 94 ? -6.387 -14.922 -12.547 1 98.06 94 ALA A O 1
ATOM 757 N N . LYS A 1 95 ? -8.102 -13.945 -13.586 1 97.69 95 LYS A N 1
ATOM 758 C CA . LYS A 1 95 ? -9.023 -15.008 -13.203 1 97.69 95 LYS A CA 1
ATOM 759 C C . LYS A 1 95 ? -8.547 -16.359 -13.703 1 97.69 95 LYS A C 1
ATOM 761 O O . LYS A 1 95 ? -8.531 -17.344 -12.945 1 97.69 95 LYS A O 1
ATOM 766 N N . LYS A 1 96 ? -8.188 -16.344 -14.875 1 97.38 96 LYS A N 1
ATOM 767 C CA . LYS A 1 96 ? -7.727 -17.594 -15.492 1 97.38 96 LYS A CA 1
ATOM 768 C C . LYS A 1 96 ? -6.414 -18.062 -14.875 1 97.38 96 LYS A C 1
ATOM 770 O O . LYS A 1 96 ? -6.254 -19.234 -14.562 1 97.38 96 LYS A O 1
ATOM 775 N N . ARG A 1 97 ? -5.543 -17.141 -14.68 1 97.25 97 ARG A N 1
ATOM 776 C CA . ARG A 1 97 ? -4.238 -17.469 -14.117 1 97.25 97 ARG A CA 1
ATOM 777 C C . ARG A 1 97 ? -4.371 -18.016 -12.703 1 97.25 97 ARG A C 1
ATOM 779 O O . ARG A 1 97 ? -3.73 -19.016 -12.367 1 97.25 97 ARG A O 1
ATOM 786 N N . TYR A 1 98 ? -5.145 -17.344 -11.906 1 98 98 TYR A N 1
ATOM 787 C CA . TYR A 1 98 ? -5.34 -17.797 -10.539 1 98 98 TYR A CA 1
ATOM 788 C C . TYR A 1 98 ? -5.938 -19.203 -10.508 1 98 98 TYR A C 1
ATOM 790 O O . TYR A 1 98 ? -5.559 -20.031 -9.68 1 98 98 TYR A O 1
ATOM 798 N N . THR A 1 99 ? -6.84 -19.453 -11.43 1 97.38 99 THR A N 1
ATOM 799 C CA . THR A 1 99 ? -7.43 -20.781 -11.547 1 97.38 99 THR A CA 1
ATOM 800 C C . THR A 1 99 ? -6.375 -21.812 -11.945 1 97.38 99 THR A C 1
ATOM 802 O O . THR A 1 99 ? -6.285 -22.891 -11.352 1 97.38 99 THR A O 1
ATOM 805 N N . GLU A 1 100 ? -5.574 -21.5 -12.898 1 96.19 100 GLU A N 1
ATOM 806 C CA . GLU A 1 100 ? -4.52 -22.391 -13.375 1 96.19 100 GLU A CA 1
ATOM 807 C C . GLU A 1 100 ? -3.527 -22.719 -12.266 1 96.19 100 GLU A C 1
ATOM 809 O O . GLU A 1 100 ? -2.984 -23.828 -12.211 1 96.19 100 GLU A O 1
ATOM 814 N N . LEU A 1 101 ? -3.324 -21.75 -11.445 1 96.94 101 LEU A N 1
ATOM 815 C CA . LEU A 1 101 ? -2.357 -21.906 -10.367 1 96.94 101 LEU A CA 1
ATOM 816 C C . LEU A 1 101 ? -3.02 -22.5 -9.125 1 96.94 101 LEU A C 1
ATOM 818 O O . LEU A 1 101 ? -2.375 -22.641 -8.086 1 96.94 101 LEU A O 1
ATOM 822 N N . ASN A 1 102 ? -4.309 -22.719 -9.195 1 97.5 102 ASN A N 1
ATOM 823 C CA . ASN A 1 102 ? -5.094 -23.297 -8.109 1 97.5 102 ASN A CA 1
ATOM 824 C C . ASN A 1 102 ? -5.074 -22.391 -6.875 1 97.5 102 ASN A C 1
ATOM 826 O O . ASN A 1 102 ? -4.926 -22.875 -5.75 1 97.5 102 ASN A O 1
ATOM 830 N N . LEU A 1 103 ? -5.113 -21.141 -7.109 1 98 103 LEU A N 1
ATOM 831 C CA . LEU A 1 103 ? -5.23 -20.172 -6.02 1 98 103 LEU A CA 1
ATOM 832 C C . LEU A 1 103 ? -6.691 -19.953 -5.641 1 98 103 LEU A C 1
ATOM 834 O O . LEU A 1 103 ? -7.562 -19.906 -6.512 1 98 103 LEU A O 1
ATOM 838 N N . ASP A 1 104 ? -6.891 -19.859 -4.324 1 98.19 104 ASP A N 1
ATOM 839 C CA . ASP A 1 104 ? -8.188 -19.375 -3.873 1 98.19 104 ASP A CA 1
ATOM 840 C C . ASP A 1 104 ? -8.32 -17.875 -4.105 1 98.19 104 ASP A C 1
ATOM 842 O O . ASP A 1 104 ? -7.387 -17.109 -3.834 1 98.19 104 ASP A O 1
ATOM 846 N N . PHE A 1 105 ? -9.477 -17.469 -4.711 1 98.44 105 PHE A N 1
ATOM 847 C CA . PHE A 1 105 ? -9.734 -16.047 -4.906 1 98.44 105 PHE A CA 1
ATOM 848 C C . PHE A 1 105 ? -11.227 -15.773 -4.93 1 98.44 105 PHE A C 1
ATOM 850 O O . PHE A 1 105 ? -12.031 -16.688 -5.117 1 98.44 105 PHE A O 1
ATOM 857 N N . ASN A 1 106 ? -11.586 -14.57 -4.625 1 98.19 106 ASN A N 1
ATOM 858 C CA . ASN A 1 106 ? -12.961 -14.102 -4.727 1 98.19 106 ASN A CA 1
ATOM 859 C C . ASN A 1 106 ? -13.055 -12.805 -5.523 1 98.19 106 ASN A C 1
ATOM 861 O O . ASN A 1 106 ? -12.102 -12.039 -5.582 1 98.19 106 ASN A O 1
ATOM 865 N N . ILE A 1 107 ? -14.227 -12.664 -6.156 1 97.94 107 ILE A N 1
ATOM 866 C CA . ILE A 1 107 ? -14.477 -11.484 -6.973 1 97.94 107 ILE A CA 1
ATOM 867 C C . ILE A 1 107 ? -15.586 -10.641 -6.34 1 97.94 107 ILE A C 1
ATOM 869 O O . ILE A 1 107 ? -16.594 -11.18 -5.887 1 97.94 107 ILE A O 1
ATOM 873 N N . GLN A 1 108 ? -15.305 -9.352 -6.285 1 97.38 108 GLN A N 1
ATOM 874 C CA . GLN A 1 108 ? -16.297 -8.43 -5.746 1 97.38 108 GLN A CA 1
ATOM 875 C C . GLN A 1 108 ? -16.578 -7.289 -6.723 1 97.38 108 GLN A C 1
ATOM 877 O O . GLN A 1 108 ? -15.656 -6.762 -7.352 1 97.38 108 GLN A O 1
ATOM 882 N N . ASP A 1 109 ? -17.828 -6.957 -6.797 1 95.06 109 ASP A N 1
ATOM 883 C CA . ASP A 1 109 ? -18.281 -5.805 -7.566 1 95.06 109 ASP A CA 1
ATOM 884 C C . ASP A 1 109 ? -18.406 -4.566 -6.676 1 95.06 109 ASP A C 1
ATOM 886 O O . ASP A 1 109 ? -19.266 -4.508 -5.801 1 95.06 109 ASP A O 1
ATOM 890 N N . HIS A 1 110 ? -17.562 -3.566 -6.988 1 93.62 110 HIS A N 1
ATOM 891 C CA . HIS A 1 110 ? -17.594 -2.328 -6.215 1 93.62 110 HIS A CA 1
ATOM 892 C C . HIS A 1 110 ? -18.219 -1.192 -7.02 1 93.62 110 HIS A C 1
ATOM 894 O O . HIS A 1 110 ? -17.75 -0.057 -6.969 1 93.62 110 HIS A O 1
ATOM 900 N N . HIS A 1 111 ? -19.188 -1.45 -7.746 1 91.06 111 HIS A N 1
ATOM 901 C CA . HIS A 1 111 ? -19.984 -0.531 -8.555 1 91.06 111 HIS A CA 1
ATOM 902 C C . HIS A 1 111 ? -19.188 -0.042 -9.766 1 91.06 111 HIS A C 1
ATOM 904 O O . HIS A 1 111 ? -19.422 -0.506 -10.883 1 91.06 111 HIS A O 1
ATOM 910 N N . TYR A 1 112 ? -18.125 0.774 -9.562 1 90.75 112 TYR A N 1
ATOM 911 C CA . TYR A 1 112 ? -17.344 1.275 -10.688 1 90.75 112 TYR A CA 1
ATOM 912 C C . TYR A 1 112 ? -16.125 0.395 -10.945 1 90.75 112 TYR A C 1
ATOM 914 O O . TYR A 1 112 ? -15.469 0.53 -11.977 1 90.75 112 TYR A O 1
ATOM 922 N N . PHE A 1 113 ? -15.875 -0.486 -10.008 1 94.62 113 PHE A N 1
ATOM 923 C CA . PHE A 1 113 ? -14.68 -1.32 -10.078 1 94.62 113 PHE A CA 1
ATOM 924 C C . PHE A 1 113 ? -15.023 -2.781 -9.82 1 94.62 113 PHE A C 1
ATOM 926 O O . PHE A 1 113 ? -15.914 -3.082 -9.023 1 94.62 113 PHE A O 1
ATOM 933 N N . ASP A 1 114 ? -14.414 -3.598 -10.516 1 97.25 114 ASP A N 1
ATOM 934 C CA . ASP A 1 114 ? -14.352 -5 -10.125 1 97.25 114 ASP A CA 1
ATOM 935 C C . ASP A 1 114 ? -13.016 -5.32 -9.453 1 97.25 114 ASP A C 1
ATOM 937 O O . ASP A 1 114 ? -11.969 -4.809 -9.859 1 97.25 114 ASP A O 1
ATOM 941 N N . SER A 1 115 ? -13.086 -6.152 -8.484 1 98.5 115 SER A N 1
ATOM 942 C CA . SER A 1 115 ? -11.859 -6.547 -7.789 1 98.5 115 SER A CA 1
ATOM 943 C C . SER A 1 115 ? -11.789 -8.062 -7.625 1 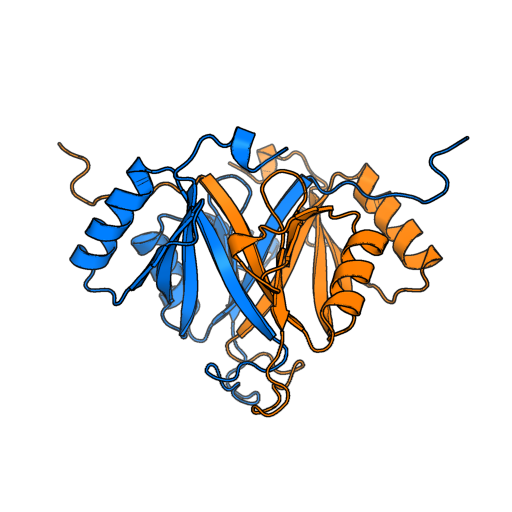98.5 115 SER A C 1
ATOM 945 O O . SER A 1 115 ? -12.812 -8.727 -7.426 1 98.5 115 SER A O 1
ATOM 947 N N . ILE A 1 116 ? -10.633 -8.57 -7.719 1 98.69 116 ILE A N 1
ATOM 948 C CA . ILE A 1 116 ? -10.32 -9.953 -7.363 1 98.69 116 ILE A CA 1
ATOM 949 C C . ILE A 1 116 ? -9.352 -9.977 -6.184 1 98.69 116 ILE A C 1
ATOM 951 O O . ILE A 1 116 ? -8.328 -9.281 -6.203 1 98.69 116 ILE A O 1
ATOM 955 N N . TYR A 1 117 ? -9.703 -10.727 -5.156 1 98.75 117 TYR A N 1
ATOM 956 C CA . TYR A 1 117 ? -8.898 -10.828 -3.943 1 98.75 117 TYR A CA 1
ATOM 957 C C . TYR A 1 117 ? -8.289 -12.219 -3.811 1 98.75 117 TYR A C 1
ATOM 959 O O . TYR A 1 117 ? -8.961 -13.219 -4.051 1 98.75 117 TYR A O 1
ATOM 967 N N . THR A 1 118 ? -7.074 -12.273 -3.434 1 98.56 118 THR A N 1
ATOM 968 C CA . THR A 1 118 ? -6.375 -13.508 -3.09 1 98.56 118 THR A CA 1
ATOM 969 C C . THR A 1 118 ? -5.426 -13.281 -1.917 1 98.56 118 THR A C 1
ATOM 971 O O . THR A 1 118 ? -5.352 -12.18 -1.372 1 98.56 118 THR A O 1
ATOM 974 N N . LYS A 1 119 ? -4.758 -14.336 -1.476 1 98.56 119 LYS A N 1
ATOM 975 C CA . LYS A 1 119 ? -3.791 -14.258 -0.385 1 98.56 119 LYS A CA 1
ATOM 976 C C . LYS A 1 119 ? -2.41 -14.719 -0.844 1 98.56 119 LYS A C 1
ATOM 978 O O . LYS A 1 119 ? -2.287 -15.703 -1.571 1 98.56 119 LYS A O 1
ATOM 983 N N . ASP A 1 120 ? -1.422 -13.922 -0.429 1 98.56 120 ASP A N 1
ATOM 984 C CA . ASP A 1 120 ? -0.061 -14.375 -0.701 1 98.56 120 ASP A CA 1
ATOM 985 C C . ASP A 1 120 ? 0.36 -15.469 0.28 1 98.56 120 ASP A C 1
ATOM 987 O O . ASP A 1 120 ? -0.429 -15.883 1.13 1 98.56 120 ASP A O 1
ATOM 991 N N . PRO A 1 121 ? 1.572 -16 0.232 1 98.38 121 PRO A N 1
ATOM 992 C CA . PRO A 1 121 ? 1.963 -17.156 1.047 1 98.38 121 PRO A CA 1
ATOM 993 C C . PRO A 1 121 ? 1.846 -16.891 2.545 1 98.38 121 PRO A C 1
ATOM 995 O O . PRO A 1 121 ? 1.66 -17.828 3.332 1 98.38 121 PRO A O 1
ATOM 998 N N . ASP A 1 122 ? 1.97 -15.633 2.967 1 98.44 122 ASP A N 1
ATOM 999 C CA . ASP A 1 122 ? 1.943 -15.297 4.387 1 98.44 122 ASP A CA 1
ATOM 1000 C C . ASP A 1 122 ? 0.567 -14.789 4.805 1 98.44 122 ASP A C 1
ATOM 1002 O O . ASP A 1 122 ? 0.381 -14.352 5.941 1 98.44 122 ASP A O 1
ATOM 1006 N N . GLY A 1 123 ? -0.357 -14.766 3.812 1 98.12 123 GLY A N 1
ATOM 1007 C CA . GLY A 1 123 ? -1.728 -14.414 4.152 1 98.12 123 GLY A CA 1
ATOM 1008 C C . GLY A 1 123 ? -2.037 -12.945 3.934 1 98.12 123 GLY A C 1
ATOM 1009 O O . GLY A 1 123 ? -3.129 -12.477 4.27 1 98.12 123 GLY A O 1
ATOM 1010 N N . HIS A 1 124 ? -1.137 -12.188 3.438 1 98.62 124 HIS A N 1
ATOM 1011 C CA . HIS A 1 124 ? -1.491 -10.828 3.049 1 98.62 124 HIS A CA 1
ATOM 1012 C C . HIS A 1 124 ? -2.559 -10.828 1.959 1 98.62 124 HIS A C 1
ATOM 1014 O O . HIS A 1 124 ? -2.467 -11.586 0.994 1 98.62 124 HIS A O 1
ATOM 1020 N N . THR A 1 125 ? -3.541 -9.961 2.123 1 98.69 125 THR A N 1
ATOM 1021 C CA . THR A 1 125 ? -4.57 -9.852 1.096 1 98.69 125 THR A CA 1
ATOM 1022 C C . THR A 1 125 ? -4.078 -8.992 -0.068 1 98.69 125 THR A C 1
ATOM 1024 O O . THR A 1 125 ? -3.648 -7.855 0.129 1 98.69 125 THR A O 1
ATOM 1027 N N . VAL A 1 126 ? -4.141 -9.57 -1.219 1 98.88 126 VAL A N 1
ATOM 1028 C CA . VAL A 1 126 ? -3.734 -8.906 -2.453 1 98.88 126 VAL A CA 1
ATOM 1029 C C . VAL A 1 126 ? -4.953 -8.703 -3.352 1 98.88 126 VAL A C 1
ATOM 1031 O O . VAL A 1 126 ? -5.684 -9.648 -3.641 1 98.88 126 VAL A O 1
ATOM 1034 N N . GLU A 1 127 ? -5.109 -7.508 -3.758 1 98.94 127 GLU A N 1
ATOM 1035 C CA . GLU A 1 127 ? -6.246 -7.145 -4.602 1 98.94 127 GLU A CA 1
ATOM 1036 C C . GLU A 1 127 ? -5.781 -6.703 -5.988 1 98.94 127 GLU A C 1
ATOM 1038 O O . GLU A 1 127 ? -4.805 -5.961 -6.113 1 98.94 127 GLU A O 1
ATOM 1043 N N . LEU A 1 128 ? -6.418 -7.211 -7.027 1 98.81 128 LEU A N 1
ATOM 1044 C CA . LEU A 1 128 ? -6.395 -6.598 -8.352 1 98.81 128 LEU A CA 1
ATOM 1045 C C . LEU A 1 128 ? -7.719 -5.902 -8.648 1 98.81 128 LEU A C 1
ATOM 1047 O O . LEU A 1 128 ? -8.789 -6.484 -8.461 1 98.81 128 LEU A O 1
ATOM 1051 N N . THR A 1 129 ? -7.621 -4.648 -9.094 1 98.56 129 THR A N 1
ATOM 1052 C CA . THR A 1 129 ? -8.836 -3.891 -9.352 1 98.56 129 THR A CA 1
ATOM 1053 C C . THR A 1 129 ? -8.828 -3.311 -10.758 1 98.56 129 THR A C 1
ATOM 1055 O O . THR A 1 129 ? -7.766 -2.982 -11.297 1 98.56 129 THR A O 1
ATOM 1058 N N . THR A 1 130 ? -9.992 -3.238 -11.406 1 97.88 130 THR A N 1
ATOM 1059 C CA . THR A 1 130 ? -10.164 -2.648 -12.727 1 97.88 130 THR A CA 1
ATOM 1060 C C . THR A 1 130 ? -11.43 -1.798 -12.781 1 97.88 130 THR A C 1
ATOM 1062 O O . THR A 1 130 ? -12.453 -2.152 -12.188 1 97.88 130 THR A O 1
ATOM 1065 N N . ILE A 1 131 ? -11.312 -0.71 -13.414 1 93.19 131 ILE A N 1
ATOM 1066 C CA . ILE A 1 131 ? -12.477 0.143 -13.602 1 93.19 131 ILE A CA 1
ATOM 1067 C C . ILE A 1 131 ? -13.352 -0.412 -14.727 1 93.19 131 ILE A C 1
ATOM 1069 O O . ILE A 1 131 ? -12.836 -0.845 -15.766 1 93.19 131 ILE A O 1
ATOM 1073 N N . LYS A 1 132 ? -14.594 -0.463 -14.484 1 90.19 132 LYS A N 1
ATOM 1074 C CA . LYS A 1 132 ? -15.477 -1.064 -15.477 1 90.19 132 LYS A CA 1
ATOM 1075 C C . LYS A 1 132 ? -16.234 0.005 -16.266 1 90.19 132 LYS A C 1
ATOM 1077 O O . LYS A 1 132 ? -16.953 -0.307 -17.203 1 90.19 132 LYS A O 1
ATOM 1082 N N . VAL A 1 133 ? -16.141 1.236 -15.789 1 84.69 133 VAL A N 1
ATOM 1083 C CA . VAL A 1 133 ? -16.781 2.363 -16.453 1 84.69 133 VAL A CA 1
ATOM 1084 C C . VAL A 1 133 ? -15.727 3.277 -17.062 1 84.69 133 VAL A C 1
ATOM 1086 O O . VAL A 1 133 ? -14.523 3.01 -16.953 1 84.69 133 VAL A O 1
ATOM 1089 N N . ASP A 1 134 ? -16.219 4.32 -17.734 1 83.19 134 ASP A N 1
ATOM 1090 C CA . ASP A 1 134 ? -15.273 5.32 -18.219 1 83.19 134 ASP A CA 1
ATOM 1091 C C . ASP A 1 134 ? -14.578 6.039 -17.062 1 83.19 134 ASP A C 1
ATOM 1093 O O . ASP A 1 134 ? -15.234 6.469 -16.109 1 83.19 134 ASP A O 1
ATOM 1097 N N . GLU A 1 135 ? -13.211 6.078 -17.125 1 77.38 135 GLU A N 1
ATOM 1098 C CA . GLU A 1 135 ? -12.414 6.648 -16.047 1 77.38 135 GLU A CA 1
ATOM 1099 C C . GLU A 1 135 ? -12.875 8.062 -15.711 1 77.38 135 GLU A C 1
ATOM 1101 O O . GLU A 1 135 ? -12.758 8.508 -14.57 1 77.38 135 GLU A O 1
ATOM 1106 N N . ARG A 1 136 ? -13.281 8.789 -16.625 1 74.44 136 ARG A N 1
ATOM 1107 C CA . ARG A 1 136 ? -13.703 10.172 -16.438 1 74.44 136 ARG A CA 1
ATOM 1108 C C . ARG A 1 136 ? -14.93 10.25 -15.539 1 74.44 136 ARG A C 1
ATOM 1110 O O . ARG A 1 136 ? -15.258 11.312 -15.008 1 74.44 136 ARG A O 1
ATOM 1117 N N . ASP A 1 137 ? -15.539 9.117 -15.445 1 74.94 137 ASP A N 1
ATOM 1118 C CA . ASP A 1 137 ? -16.719 9.062 -14.586 1 74.94 137 ASP A CA 1
ATOM 1119 C C . ASP A 1 137 ? -16.328 8.984 -13.117 1 74.94 137 ASP A C 1
ATOM 1121 O O . ASP A 1 137 ? -17.141 9.281 -12.234 1 74.94 137 ASP A O 1
ATOM 1125 N N . PHE A 1 138 ? -15.102 8.547 -12.875 1 74 138 PHE A N 1
ATOM 1126 C CA . PHE A 1 138 ? -14.656 8.375 -11.492 1 74 138 PHE A CA 1
ATOM 1127 C C . PHE A 1 138 ? -13.602 9.414 -11.125 1 74 138 PHE A C 1
ATOM 1129 O O . PHE A 1 138 ? -13.695 10.062 -10.078 1 74 138 PHE A O 1
ATOM 1136 N N . TYR A 1 139 ? -12.617 9.484 -11.945 1 68 139 TYR A N 1
ATOM 1137 C CA . TYR A 1 139 ? -11.531 10.422 -11.656 1 68 139 TYR A CA 1
ATOM 1138 C C . TYR A 1 139 ? -11.875 11.82 -12.141 1 68 139 TYR A C 1
ATOM 1140 O O . TYR A 1 139 ? -12.016 12.055 -13.344 1 68 139 TYR A O 1
ATOM 1148 N N . LYS A 1 140 ? -12.57 12.641 -11.406 1 59.47 140 LYS A N 1
ATOM 1149 C CA . LYS A 1 140 ? -12.984 13.969 -11.828 1 59.47 140 LYS A CA 1
ATOM 1150 C C . LYS A 1 140 ? -11.875 14.992 -11.594 1 59.47 140 LYS A C 1
ATOM 1152 O O . LYS A 1 140 ? -11.07 14.844 -10.672 1 59.47 140 LYS A O 1
ATOM 1157 N N . MET B 1 1 ? 2.758 -18.5 -30.734 1 36.59 1 MET B N 1
ATOM 1158 C CA . MET B 1 1 ? 2.52 -19.359 -29.594 1 36.59 1 MET B CA 1
ATOM 1159 C C . MET B 1 1 ? 1.723 -18.625 -28.516 1 36.59 1 MET B C 1
ATOM 1161 O O . MET B 1 1 ? 2.072 -17.516 -28.125 1 36.59 1 MET B O 1
ATOM 1165 N N . ALA B 1 2 ? 0.465 -18.641 -28.438 1 43.78 2 ALA B N 1
ATOM 1166 C CA . ALA B 1 2 ? -0.527 -17.906 -27.656 1 43.78 2 ALA B CA 1
ATOM 1167 C C . ALA B 1 2 ? -0.045 -17.688 -26.219 1 43.78 2 ALA B C 1
ATOM 1169 O O . ALA B 1 2 ? 0.685 -18.516 -25.672 1 43.78 2 ALA B O 1
ATOM 1170 N N . ASP B 1 3 ? 0.133 -16.531 -25.688 1 49.97 3 ASP B N 1
ATOM 1171 C CA . ASP B 1 3 ? 0.722 -16.281 -24.375 1 49.97 3 ASP B CA 1
ATOM 1172 C C . ASP B 1 3 ? 0.147 -17.234 -23.328 1 49.97 3 ASP B C 1
ATOM 1174 O O . ASP B 1 3 ? -1.004 -17.094 -22.906 1 49.97 3 ASP B O 1
ATOM 1178 N N . LYS B 1 4 ? 0.338 -18.578 -23.469 1 58.44 4 LYS B N 1
ATOM 1179 C CA . LYS B 1 4 ? -0.136 -19.781 -22.797 1 58.44 4 LYS B CA 1
ATOM 1180 C C . LYS B 1 4 ? -0.243 -19.578 -21.297 1 58.44 4 LYS B C 1
ATOM 1182 O O . LYS B 1 4 ? -1.07 -20.219 -20.641 1 58.44 4 LYS B O 1
ATOM 1187 N N . GLU B 1 5 ? 0.475 -18.688 -20.672 1 73.06 5 GLU B N 1
ATOM 1188 C CA . GLU B 1 5 ? 0.517 -18.719 -19.219 1 73.06 5 GLU B CA 1
ATOM 1189 C C . GLU B 1 5 ? -0.376 -17.625 -18.625 1 73.06 5 GLU B C 1
ATOM 1191 O O . GLU B 1 5 ? -0.54 -17.547 -17.406 1 73.06 5 GLU B O 1
ATOM 1196 N N . HIS B 1 6 ? -1.239 -16.953 -19.406 1 87.06 6 HIS B N 1
ATOM 1197 C CA . HIS B 1 6 ? -2.109 -15.875 -1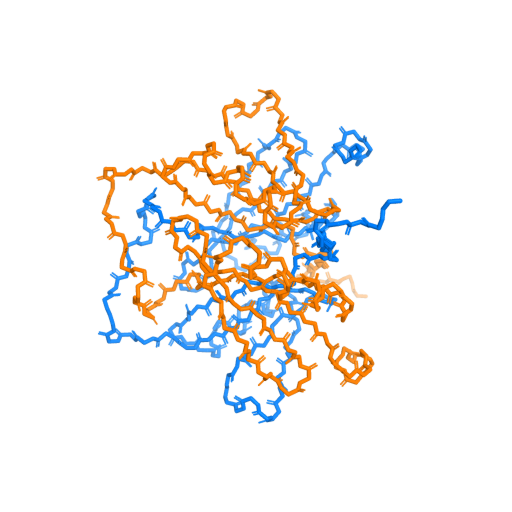8.969 1 87.06 6 HIS B CA 1
ATOM 1198 C C . HIS B 1 6 ? -1.359 -14.898 -18.062 1 87.06 6 HIS B C 1
ATOM 1200 O O . HIS B 1 6 ? -1.846 -14.539 -17 1 87.06 6 HIS B O 1
ATOM 1206 N N . LYS B 1 7 ? -0.233 -14.469 -18.516 1 91.38 7 LYS B N 1
ATOM 1207 C CA . LYS B 1 7 ? 0.552 -13.5 -17.75 1 91.38 7 LYS B CA 1
ATOM 1208 C C . LYS B 1 7 ? -0.204 -12.188 -17.594 1 91.38 7 LYS B C 1
ATOM 1210 O O . LYS B 1 7 ? -0.825 -11.695 -18.531 1 91.38 7 LYS B O 1
ATOM 1215 N N . ILE B 1 8 ? -0.126 -11.727 -16.375 1 95.81 8 ILE B N 1
ATOM 1216 C CA . ILE B 1 8 ? -0.839 -10.5 -16.047 1 95.81 8 ILE B CA 1
ATOM 1217 C C . ILE B 1 8 ? 0.116 -9.312 -16.109 1 95.81 8 ILE B C 1
ATOM 1219 O O . ILE B 1 8 ? 1.276 -9.414 -15.711 1 95.81 8 ILE B O 1
ATOM 1223 N N . GLU B 1 9 ? -0.377 -8.242 -16.656 1 95.88 9 GLU B N 1
ATOM 1224 C CA . GLU B 1 9 ? 0.348 -6.977 -16.594 1 95.88 9 GLU B CA 1
ATOM 1225 C C . GLU B 1 9 ? -0.319 -6.004 -15.633 1 95.88 9 GLU B C 1
ATOM 1227 O O . GLU B 1 9 ? -1.512 -5.715 -15.758 1 95.88 9 GLU B O 1
ATOM 1232 N N . ILE B 1 10 ? 0.443 -5.516 -14.734 1 97.88 10 ILE B N 1
ATOM 1233 C CA . ILE B 1 10 ? -0.043 -4.578 -13.734 1 97.88 10 ILE B CA 1
ATOM 1234 C C . ILE B 1 10 ? 0.19 -3.145 -14.211 1 97.88 10 ILE B C 1
ATOM 1236 O O . ILE B 1 10 ? 1.268 -2.818 -14.711 1 97.88 10 ILE B O 1
ATOM 1240 N N . GLU B 1 11 ? -0.833 -2.303 -14.078 1 97.56 11 GLU B N 1
ATOM 1241 C CA . GLU B 1 11 ? -0.682 -0.907 -14.477 1 97.56 11 GLU B CA 1
ATOM 1242 C C . GLU B 1 11 ? 0.072 -0.11 -13.414 1 97.56 11 GLU B C 1
ATOM 1244 O O . GLU B 1 11 ? 1.04 0.587 -13.727 1 97.56 11 GLU B O 1
ATOM 1249 N N . PHE B 1 12 ? -0.313 -0.146 -12.172 1 97.56 12 PHE B N 1
ATOM 1250 C CA . PHE B 1 12 ? 0.306 0.579 -11.07 1 97.56 12 PHE B CA 1
ATOM 1251 C C . PHE B 1 12 ? -0.259 0.114 -9.734 1 97.56 12 PHE B C 1
ATOM 1253 O O . PHE B 1 12 ? -1.238 -0.634 -9.695 1 97.56 12 PHE B O 1
ATOM 1260 N N . LEU B 1 13 ? 0.442 0.382 -8.68 1 98.69 13 LEU B N 1
ATOM 1261 C CA . LEU B 1 13 ? -0.096 0.202 -7.336 1 98.69 13 LEU B CA 1
ATOM 1262 C C . LEU B 1 13 ? -1.229 1.188 -7.066 1 98.69 13 LEU B C 1
ATOM 1264 O O . LEU B 1 13 ? -1.009 2.4 -7.043 1 98.69 13 LEU B O 1
ATOM 1268 N N . ASP B 1 14 ? -2.389 0.661 -6.898 1 98.44 14 ASP B N 1
ATOM 1269 C CA . ASP B 1 14 ? -3.607 1.464 -6.918 1 98.44 14 ASP B CA 1
ATOM 1270 C C . ASP B 1 14 ? -3.861 2.109 -5.559 1 98.44 14 ASP B C 1
ATOM 1272 O O . ASP B 1 14 ? -3.957 3.334 -5.453 1 98.44 14 ASP B O 1
ATOM 1276 N N . HIS B 1 15 ? -3.996 1.256 -4.531 1 98.81 15 HIS B N 1
ATOM 1277 C CA . HIS B 1 15 ? -4.234 1.812 -3.203 1 98.81 15 HIS B CA 1
ATOM 1278 C C . HIS B 1 15 ? -3.797 0.84 -2.111 1 98.81 15 HIS B C 1
ATOM 1280 O O . HIS B 1 15 ? -3.586 -0.345 -2.379 1 98.81 15 HIS B O 1
ATOM 1286 N N . VAL B 1 16 ? -3.584 1.419 -0.978 1 98.88 16 VAL B N 1
ATOM 1287 C CA . VAL B 1 16 ? -3.463 0.673 0.271 1 98.88 16 VAL B CA 1
ATOM 1288 C C . VAL B 1 16 ? -4.68 0.94 1.152 1 98.88 16 VAL B C 1
ATOM 1290 O O . VAL B 1 16 ? -5.125 2.084 1.277 1 98.88 16 VAL B O 1
ATOM 1293 N N . ALA B 1 17 ? -5.203 -0.123 1.687 1 98.88 17 ALA B N 1
ATOM 1294 C CA . ALA B 1 17 ? -6.348 0.006 2.584 1 98.88 17 ALA B CA 1
ATOM 1295 C C . ALA B 1 17 ? -5.906 -0.02 4.043 1 98.88 17 ALA B C 1
ATOM 1297 O O . ALA B 1 17 ? -5.16 -0.91 4.457 1 98.88 17 ALA B O 1
ATOM 1298 N N . ILE B 1 18 ? -6.383 0.945 4.797 1 98.88 18 ILE B N 1
ATOM 1299 C CA . ILE B 1 18 ? -6.039 0.992 6.215 1 98.88 18 ILE B CA 1
ATOM 1300 C C . ILE B 1 18 ? -7.312 1.064 7.055 1 98.88 18 ILE B C 1
ATOM 1302 O O . ILE B 1 18 ? -8.32 1.624 6.617 1 98.88 18 ILE B O 1
ATOM 1306 N N . ARG B 1 19 ? -7.254 0.461 8.18 1 98.88 19 ARG B N 1
ATOM 1307 C CA . ARG B 1 19 ? -8.328 0.568 9.164 1 98.88 19 ARG B CA 1
ATOM 1308 C C . ARG B 1 19 ? -7.965 1.565 10.258 1 98.88 19 ARG B C 1
ATOM 1310 O O . ARG B 1 19 ? -6.863 1.521 10.805 1 98.88 19 ARG B O 1
ATOM 1317 N N . VAL B 1 20 ? -8.898 2.404 10.562 1 98.81 20 VAL B N 1
ATOM 1318 C CA . VAL B 1 20 ? -8.586 3.5 11.477 1 98.81 20 VAL B CA 1
ATOM 1319 C C . VAL B 1 20 ? -9.656 3.578 12.562 1 98.81 20 VAL B C 1
ATOM 1321 O O . VAL B 1 20 ? -10.797 3.17 12.359 1 98.81 20 VAL B O 1
ATOM 1324 N N . ALA B 1 21 ? -9.32 4.16 13.688 1 98.5 21 ALA B N 1
ATOM 1325 C CA . ALA B 1 21 ? -10.219 4.266 14.836 1 98.5 21 ALA B CA 1
ATOM 1326 C C . ALA B 1 21 ? -11.258 5.363 14.625 1 98.5 21 ALA B C 1
ATOM 1328 O O . ALA B 1 21 ? -12.383 5.262 15.109 1 98.5 21 ALA B O 1
ATOM 1329 N N . ASP B 1 22 ? -10.898 6.457 13.977 1 98.56 22 ASP B N 1
ATOM 1330 C CA . ASP B 1 22 ? -11.742 7.617 13.711 1 98.56 22 ASP B CA 1
ATOM 1331 C C . ASP B 1 22 ? -11.625 8.062 12.258 1 98.56 22 ASP B C 1
ATOM 1333 O O . ASP B 1 22 ? -10.633 8.695 11.883 1 98.56 22 ASP B O 1
ATOM 1337 N N . MET B 1 23 ? -12.672 7.785 11.461 1 98.44 23 MET B N 1
ATOM 1338 C CA . MET B 1 23 ? -12.672 8.016 10.016 1 98.44 23 MET B CA 1
ATOM 1339 C C . MET B 1 23 ? -12.406 9.484 9.703 1 98.44 23 MET B C 1
ATOM 1341 O O . MET B 1 23 ? -11.57 9.805 8.852 1 98.44 23 MET B O 1
ATOM 1345 N N . GLU B 1 24 ? -13.086 10.336 10.336 1 98.12 24 GLU B N 1
ATOM 1346 C CA . GLU B 1 24 ? -12.984 11.766 10.039 1 98.12 24 GLU B CA 1
ATOM 1347 C C . GLU B 1 24 ? -11.617 12.312 10.438 1 98.12 24 GLU B C 1
ATOM 1349 O O . GLU B 1 24 ? -11.016 13.102 9.703 1 98.12 24 GLU B O 1
ATOM 1354 N N . ALA B 1 25 ? -11.148 11.938 11.648 1 98.56 25 ALA B N 1
ATOM 1355 C CA . ALA B 1 25 ? -9.836 12.391 12.102 1 98.56 25 ALA B CA 1
ATOM 1356 C C . ALA B 1 25 ? -8.734 11.961 11.141 1 98.56 25 ALA B C 1
ATOM 1358 O O . ALA B 1 25 ? -7.867 12.766 10.781 1 98.56 25 ALA B O 1
ATOM 1359 N N . SER B 1 26 ? -8.766 10.719 10.695 1 98.75 26 SER B N 1
ATOM 1360 C CA . SER B 1 26 ? -7.758 10.211 9.773 1 98.75 26 SER B CA 1
ATOM 1361 C C . SER B 1 26 ? -7.863 10.898 8.414 1 98.75 26 SER B C 1
ATOM 1363 O O . SER B 1 26 ? -6.855 11.312 7.84 1 98.75 26 SER B O 1
ATOM 1365 N N . THR B 1 27 ? -9.062 10.984 7.895 1 98.56 27 THR B N 1
ATOM 1366 C CA . THR B 1 27 ? -9.266 11.633 6.609 1 98.56 27 THR B CA 1
ATOM 1367 C C . THR B 1 27 ? -8.727 13.062 6.633 1 98.56 27 THR B C 1
ATOM 1369 O O . THR B 1 27 ? -7.98 13.461 5.742 1 98.56 27 THR B O 1
ATOM 1372 N N . ALA B 1 28 ? -9.062 13.781 7.652 1 98.56 28 ALA B N 1
ATOM 1373 C CA . ALA B 1 28 ? -8.617 15.164 7.793 1 98.56 28 ALA B CA 1
ATOM 1374 C C . ALA B 1 28 ? -7.094 15.242 7.859 1 98.56 28 ALA B C 1
ATOM 1376 O O . ALA B 1 28 ? -6.488 16.156 7.301 1 98.56 28 ALA B O 1
ATOM 1377 N N . TRP B 1 29 ? -6.523 14.328 8.555 1 98.62 29 TRP B N 1
ATOM 1378 C CA . TRP B 1 29 ? -5.07 14.32 8.688 1 98.62 29 TRP B CA 1
ATOM 1379 C C . TRP B 1 29 ? -4.398 14.156 7.328 1 98.62 29 TRP B C 1
ATOM 1381 O O . TRP B 1 29 ? -3.484 14.906 6.98 1 98.62 29 TRP B O 1
ATOM 1391 N N . TYR B 1 30 ? -4.801 13.18 6.566 1 98.69 30 TYR B N 1
ATOM 1392 C CA . TYR B 1 30 ? -4.184 12.898 5.273 1 98.69 30 TYR B CA 1
ATOM 1393 C C . TYR B 1 30 ? -4.406 14.047 4.297 1 98.69 30 TYR B C 1
ATOM 1395 O O . TYR B 1 30 ? -3.547 14.336 3.463 1 98.69 30 TYR B O 1
ATOM 1403 N N . GLU B 1 31 ? -5.566 14.672 4.371 1 97.94 31 GLU B N 1
ATOM 1404 C CA . GLU B 1 31 ? -5.812 15.852 3.553 1 97.94 31 GLU B CA 1
ATOM 1405 C C . GLU B 1 31 ? -4.871 16.984 3.93 1 97.94 31 GLU B C 1
ATOM 1407 O O . GLU B 1 31 ? -4.266 17.625 3.057 1 97.94 31 GLU B O 1
ATOM 1412 N N . LYS B 1 32 ? -4.77 17.203 5.184 1 97.19 32 LYS B N 1
ATOM 1413 C CA . LYS B 1 32 ? -3.988 18.328 5.688 1 97.19 32 LYS B CA 1
ATOM 1414 C C . LYS B 1 32 ? -2.492 18.078 5.512 1 97.19 32 LYS B C 1
ATOM 1416 O O . LYS B 1 32 ? -1.76 18.969 5.082 1 97.19 32 LYS B O 1
ATOM 1421 N N . VAL B 1 33 ? -2.045 16.906 5.809 1 97.81 33 VAL B N 1
ATOM 1422 C CA . VAL B 1 33 ? -0.615 16.625 5.898 1 97.81 33 VAL B CA 1
ATOM 1423 C C . VAL B 1 33 ? -0.062 16.312 4.512 1 97.81 33 VAL B C 1
ATOM 1425 O O . VAL B 1 33 ? 1.021 16.781 4.145 1 97.81 33 VAL B O 1
ATOM 1428 N N . LEU B 1 34 ? -0.85 15.539 3.729 1 97.75 34 LEU B N 1
ATOM 1429 C CA . LEU B 1 34 ? -0.299 15.031 2.477 1 97.75 34 LEU B CA 1
ATOM 1430 C C . LEU B 1 34 ? -1.001 15.664 1.278 1 97.75 34 LEU B C 1
ATOM 1432 O O . LEU B 1 34 ? -0.578 15.477 0.135 1 97.75 34 LEU B O 1
ATOM 1436 N N . GLY B 1 35 ? -2.045 16.312 1.517 1 96.62 35 GLY B N 1
ATOM 1437 C CA . GLY B 1 35 ? -2.758 16.984 0.435 1 96.62 35 GLY B CA 1
ATOM 1438 C C . GLY B 1 35 ? -3.572 16.016 -0.414 1 96.62 35 GLY B C 1
ATOM 1439 O O . GLY B 1 35 ? -3.869 16.312 -1.575 1 96.62 35 GLY B O 1
ATOM 1440 N N . LEU B 1 36 ? -3.879 14.898 0.122 1 97.81 36 LEU B N 1
ATOM 1441 C CA . LEU B 1 36 ? -4.684 13.945 -0.634 1 97.81 36 LEU B CA 1
ATOM 1442 C C . LEU B 1 36 ? -6.129 14.422 -0.75 1 97.81 36 LEU B C 1
ATOM 1444 O O . LEU B 1 36 ? -6.621 15.141 0.126 1 97.81 36 LEU B O 1
ATOM 1448 N N . LYS B 1 37 ? -6.734 13.977 -1.832 1 96.69 37 LYS B N 1
ATOM 1449 C CA . LYS B 1 37 ? -8.102 14.414 -2.107 1 96.69 37 LYS B CA 1
ATOM 1450 C C . LYS B 1 37 ? -9.102 13.305 -1.806 1 96.69 37 LYS B C 1
ATOM 1452 O O . LYS B 1 37 ? -8.898 12.156 -2.193 1 96.69 37 LYS B O 1
ATOM 1457 N N . ARG B 1 38 ? -10.148 13.711 -1.193 1 95.94 38 ARG B N 1
ATOM 1458 C CA . ARG B 1 38 ? -11.18 12.773 -0.776 1 95.94 38 ARG B CA 1
ATOM 1459 C C . ARG B 1 38 ? -12.094 12.414 -1.943 1 95.94 38 ARG B C 1
ATOM 1461 O O . ARG B 1 38 ? -12.484 13.281 -2.725 1 95.94 38 ARG B O 1
ATOM 1468 N N . TYR B 1 39 ? -12.352 11.141 -2.043 1 93.25 39 TYR B N 1
ATOM 1469 C CA . TYR B 1 39 ? -13.32 10.609 -2.992 1 93.25 39 TYR B CA 1
ATOM 1470 C C . TYR B 1 39 ? -14.188 9.539 -2.34 1 93.25 39 TYR B C 1
ATOM 1472 O O . TYR B 1 39 ? -13.672 8.609 -1.718 1 93.25 39 TYR B O 1
ATOM 1480 N N . GLN B 1 40 ? -15.445 9.711 -2.49 1 91.88 40 GLN B N 1
ATOM 1481 C CA . GLN B 1 40 ? -16.406 8.734 -1.972 1 91.88 40 GLN B CA 1
ATOM 1482 C C . GLN B 1 40 ? -17.641 8.648 -2.865 1 91.88 40 GLN B C 1
ATOM 1484 O O . GLN B 1 40 ? -18.141 9.672 -3.324 1 91.88 40 GLN B O 1
ATOM 1489 N N . LEU B 1 41 ? -18.062 7.449 -3.088 1 89.19 41 LEU B N 1
ATOM 1490 C CA . LEU B 1 41 ? -19.297 7.23 -3.824 1 89.19 41 LEU B CA 1
ATOM 1491 C C . LEU B 1 41 ? -20.469 7.012 -2.867 1 89.19 41 LEU B C 1
ATOM 1493 O O . LEU B 1 41 ? -20.344 6.285 -1.88 1 89.19 41 LEU B O 1
ATOM 1497 N N . PRO B 1 42 ? -21.594 7.605 -3.27 1 91.12 42 PRO B N 1
ATOM 1498 C CA . PRO B 1 42 ? -22.766 7.344 -2.439 1 91.12 42 PRO B CA 1
ATOM 1499 C C . PRO B 1 42 ? -23.094 5.859 -2.334 1 91.12 42 PRO B C 1
ATOM 1501 O O . PRO B 1 42 ? -23.562 5.398 -1.285 1 91.12 42 PRO B O 1
ATOM 1504 N N . GLU B 1 43 ? -22.797 5.141 -3.33 1 91.5 43 GLU B N 1
ATOM 1505 C CA . GLU B 1 43 ? -23.125 3.721 -3.406 1 91.5 43 GLU B CA 1
ATOM 1506 C C . GLU B 1 43 ? -22.312 2.906 -2.404 1 91.5 43 GLU B C 1
ATOM 1508 O O . GLU B 1 43 ? -22.672 1.773 -2.078 1 91.5 43 GLU B O 1
ATOM 1513 N N . TRP B 1 44 ? -21.219 3.463 -1.874 1 92.75 44 TRP B N 1
ATOM 1514 C CA . TRP B 1 44 ? -20.359 2.752 -0.939 1 92.75 44 TRP B CA 1
ATOM 1515 C C . TRP B 1 44 ? -20.828 2.955 0.498 1 92.75 44 TRP B C 1
ATOM 1517 O O . TRP B 1 44 ? -20.312 2.307 1.418 1 92.75 44 TRP B O 1
ATOM 1527 N N . GLY B 1 45 ? -21.781 3.809 0.617 1 94.06 45 GLY B N 1
ATOM 1528 C CA . GLY B 1 45 ? -22.172 4.188 1.966 1 94.06 45 GLY B CA 1
ATOM 1529 C C . GLY B 1 45 ? -21.125 5.027 2.676 1 94.06 45 GLY B C 1
ATOM 1530 O O . GLY B 1 45 ? -20.594 5.977 2.1 1 94.06 45 GLY B O 1
ATOM 1531 N N . ASP B 1 46 ? -20.906 4.641 3.957 1 95.12 46 ASP B N 1
ATOM 1532 C CA . ASP B 1 46 ? -20.016 5.469 4.777 1 95.12 46 ASP B CA 1
ATOM 1533 C C . ASP B 1 46 ? -18.547 5.184 4.469 1 95.12 46 ASP B C 1
ATOM 1535 O O . ASP B 1 46 ? -17.672 5.973 4.82 1 95.12 46 ASP B O 1
ATOM 1539 N N . TYR B 1 47 ? -18.328 4.047 3.943 1 95.94 47 TYR B N 1
ATOM 1540 C CA . TYR B 1 47 ? -16.953 3.67 3.598 1 95.94 47 TYR B CA 1
ATOM 1541 C C . TYR B 1 47 ? -16.938 2.723 2.404 1 95.94 47 TYR B C 1
ATOM 1543 O O . TYR B 1 47 ? -17.969 2.129 2.061 1 95.94 47 TYR B O 1
ATOM 1551 N N . PRO B 1 48 ? -15.758 2.689 1.763 1 97.44 48 PRO B N 1
ATOM 1552 C CA . PRO B 1 48 ? -14.5 3.367 2.082 1 97.44 48 PRO B CA 1
ATOM 1553 C C . PRO B 1 48 ? -14.508 4.844 1.694 1 97.44 48 PRO B C 1
ATOM 1555 O O . PRO B 1 48 ? -15.312 5.262 0.854 1 97.44 48 PRO B O 1
ATOM 1558 N N . VAL B 1 49 ? -13.656 5.613 2.361 1 97.88 49 VAL B N 1
ATOM 1559 C CA . VAL B 1 49 ? -13.242 6.926 1.879 1 97.88 49 VAL B CA 1
ATOM 1560 C C . VAL B 1 49 ? -11.891 6.816 1.183 1 97.88 49 VAL B C 1
ATOM 1562 O O . VAL B 1 49 ? -10.898 6.422 1.8 1 97.88 49 VAL B O 1
ATOM 1565 N N . PHE B 1 50 ? -11.891 7.152 -0.046 1 97.69 50 PHE B N 1
ATOM 1566 C CA . PHE B 1 50 ? -10.617 7.191 -0.756 1 97.69 50 PHE B CA 1
ATOM 1567 C C . PHE B 1 50 ? -9.953 8.555 -0.612 1 97.69 50 PHE B C 1
ATOM 1569 O O . PHE B 1 50 ? -10.625 9.586 -0.675 1 97.69 50 PHE B O 1
ATOM 1576 N N . LEU B 1 51 ? -8.695 8.547 -0.363 1 98.38 51 LEU B N 1
ATOM 1577 C CA . LEU B 1 51 ? -7.84 9.727 -0.399 1 98.38 51 LEU B CA 1
ATOM 1578 C C . LEU B 1 51 ? -6.762 9.586 -1.469 1 98.38 51 LEU B C 1
ATOM 1580 O O . LEU B 1 51 ? -5.816 8.812 -1.304 1 98.38 51 LEU B O 1
ATOM 1584 N N . LEU B 1 52 ? -6.867 10.414 -2.518 1 97.19 52 LEU B N 1
ATOM 1585 C CA . LEU B 1 52 ? -6.113 10.102 -3.729 1 97.19 52 LEU B CA 1
ATOM 1586 C C . LEU B 1 52 ? -5.199 11.258 -4.113 1 97.19 52 LEU B C 1
ATOM 1588 O O . LEU B 1 52 ? -5.512 12.422 -3.842 1 97.19 52 LEU B O 1
ATOM 1592 N N . SER B 1 53 ? -4.09 10.953 -4.676 1 95.94 53 SER B N 1
ATOM 1593 C CA . SER B 1 53 ? -3.307 11.789 -5.578 1 95.94 53 SER B CA 1
ATOM 1594 C C . SER B 1 53 ? -3.25 11.195 -6.98 1 95.94 53 SER B C 1
ATOM 1596 O O . SER B 1 53 ? -2.66 10.133 -7.184 1 95.94 53 SER B O 1
ATOM 1598 N N . GLY B 1 54 ? -3.812 11.883 -7.949 1 93.62 54 GLY B N 1
ATOM 1599 C CA . GLY B 1 54 ? -4.023 11.219 -9.227 1 93.62 54 GLY B CA 1
ATOM 1600 C C . GLY B 1 54 ? -4.91 9.992 -9.117 1 93.62 54 GLY B C 1
ATOM 1601 O O . GLY B 1 54 ? -6.02 10.062 -8.594 1 93.62 54 GLY B O 1
ATOM 1602 N N . LYS B 1 55 ? -4.34 8.836 -9.516 1 93.38 55 LYS B N 1
ATOM 1603 C CA . LYS B 1 55 ? -5.152 7.621 -9.57 1 93.38 55 LYS B CA 1
ATOM 1604 C C . LYS B 1 55 ? -4.844 6.699 -8.391 1 93.38 55 LYS B C 1
ATOM 1606 O O . LYS B 1 55 ? -5.441 5.629 -8.258 1 93.38 55 LYS B O 1
ATOM 1611 N N . SER B 1 56 ? -3.893 7.066 -7.566 1 96.94 56 SER B N 1
ATOM 1612 C CA . SER B 1 56 ? -3.475 6.164 -6.5 1 96.94 56 SER B CA 1
ATOM 1613 C C . SER B 1 56 ? -3.553 6.848 -5.137 1 96.94 56 SER B C 1
ATOM 1615 O O . SER B 1 56 ? -3.627 8.078 -5.055 1 96.94 56 SER B O 1
ATOM 1617 N N . GLY B 1 57 ? -3.676 6.02 -4.137 1 98.12 57 GLY B N 1
ATOM 1618 C CA . GLY B 1 57 ? -3.725 6.562 -2.791 1 98.12 57 GLY B CA 1
ATOM 1619 C C . GLY B 1 57 ? -4.059 5.523 -1.739 1 98.12 57 GLY B C 1
ATOM 1620 O O . GLY B 1 57 ? -3.492 4.426 -1.738 1 98.12 57 GLY B O 1
ATOM 1621 N N . ILE B 1 58 ? -4.883 5.988 -0.743 1 98.81 58 ILE B N 1
ATOM 1622 C CA . ILE B 1 58 ? -5.277 5.074 0.325 1 98.81 58 ILE B CA 1
ATOM 1623 C C . ILE B 1 58 ? -6.797 4.984 0.396 1 98.81 58 ILE B C 1
ATOM 1625 O O . ILE B 1 58 ? -7.5 5.91 -0.019 1 98.81 58 ILE B O 1
ATOM 1629 N N . ALA B 1 59 ? -7.27 3.863 0.804 1 98.81 59 ALA B N 1
ATOM 1630 C CA . ALA B 1 59 ? -8.672 3.631 1.148 1 98.81 59 ALA B CA 1
ATOM 1631 C C . ALA B 1 59 ? -8.844 3.457 2.654 1 98.81 59 ALA B C 1
ATOM 1633 O O . ALA B 1 59 ? -8.211 2.59 3.262 1 98.81 59 ALA B O 1
ATOM 1634 N N . ILE B 1 60 ? -9.695 4.238 3.229 1 98.81 60 ILE B N 1
ATOM 1635 C CA . ILE B 1 60 ? -9.852 4.234 4.68 1 98.81 60 ILE B CA 1
ATOM 1636 C C . ILE B 1 60 ? -11.117 3.471 5.059 1 98.81 60 ILE B C 1
ATOM 1638 O O . ILE B 1 60 ? -12.188 3.719 4.5 1 98.81 60 ILE B O 1
ATOM 1642 N N . PHE B 1 61 ? -10.969 2.547 5.953 1 98.75 61 PHE B N 1
ATOM 1643 C CA . PHE B 1 61 ? -12.047 1.754 6.539 1 98.75 61 PHE B CA 1
ATOM 1644 C C . PHE B 1 61 ? -12.086 1.935 8.055 1 98.75 61 PHE B C 1
ATOM 1646 O O . PHE B 1 61 ? -11.055 2.176 8.68 1 98.75 61 PHE B O 1
ATOM 1653 N N . PRO B 1 62 ? -13.281 1.783 8.625 1 98.69 62 PRO B N 1
ATOM 1654 C CA . PRO B 1 62 ? -13.32 1.812 10.086 1 98.69 62 PRO B CA 1
ATOM 1655 C C . PRO B 1 62 ? -12.727 0.554 10.719 1 98.69 62 PRO B C 1
ATOM 1657 O O . PRO B 1 62 ? -12.953 -0.553 10.219 1 98.69 62 PRO B O 1
ATOM 1660 N N . ALA B 1 63 ? -12 0.744 11.812 1 98.69 63 ALA B N 1
ATOM 1661 C CA . ALA B 1 63 ? -11.531 -0.379 12.617 1 98.69 63 ALA B CA 1
ATOM 1662 C C . ALA B 1 63 ? -12.648 -0.925 13.5 1 98.69 63 ALA B C 1
ATOM 1664 O O . ALA B 1 63 ? -13.5 -0.169 13.969 1 98.69 63 ALA B O 1
ATOM 1665 N N . ASN B 1 64 ? -12.641 -2.238 13.633 1 98.25 64 ASN B N 1
ATOM 1666 C CA . ASN B 1 64 ? -13.422 -2.828 14.711 1 98.25 64 ASN B CA 1
ATOM 1667 C C . ASN B 1 64 ? -12.625 -2.863 16.016 1 98.25 64 ASN B C 1
ATOM 1669 O O . ASN B 1 64 ? -11.891 -3.816 16.281 1 98.25 64 ASN B O 1
ATOM 1673 N N . VAL B 1 65 ? -12.867 -1.918 16.828 1 95.06 65 VAL B N 1
ATOM 1674 C CA . VAL B 1 65 ? -12.031 -1.695 18 1 95.06 65 VAL B CA 1
ATOM 1675 C C . VAL B 1 65 ? -12.289 -2.785 19.031 1 95.06 65 VAL B C 1
ATOM 1677 O O . VAL B 1 65 ? -11.531 -2.928 20 1 95.06 65 VAL B O 1
ATOM 1680 N N . ASN B 1 66 ? -13.328 -3.578 18.812 1 96.75 66 ASN B N 1
ATOM 1681 C CA . ASN B 1 66 ? -13.625 -4.691 19.703 1 96.75 66 ASN B CA 1
ATOM 1682 C C . ASN B 1 66 ? -12.805 -5.93 19.359 1 96.75 66 ASN B C 1
ATOM 1684 O O . ASN B 1 66 ? -12.719 -6.867 20.156 1 96.75 66 ASN B O 1
ATOM 1688 N N . ASP B 1 67 ? -12.242 -5.93 18.234 1 97.62 67 ASP B N 1
ATOM 1689 C CA . ASP B 1 67 ? -11.359 -7.027 17.859 1 97.62 67 ASP B CA 1
ATOM 1690 C C . ASP B 1 67 ? -10.016 -6.922 18.578 1 97.62 67 ASP B C 1
ATOM 1692 O O . ASP B 1 67 ? -9.711 -5.895 19.203 1 97.62 67 ASP B O 1
ATOM 1696 N N . SER B 1 68 ? -9.25 -8 18.5 1 95.69 68 SER B N 1
ATOM 1697 C CA . SER B 1 68 ? -7.941 -8.023 19.141 1 95.69 68 SER B CA 1
ATOM 1698 C C . SER B 1 68 ? -7.051 -6.902 18.625 1 95.69 68 SER B C 1
ATOM 1700 O O . SER B 1 68 ? -6.922 -6.719 17.406 1 95.69 68 SER B O 1
ATOM 1702 N N . LYS B 1 69 ? -6.52 -6.168 19.625 1 96 69 LYS B N 1
ATOM 1703 C CA . LYS B 1 69 ? -5.57 -5.125 19.234 1 96 69 LYS B CA 1
ATOM 1704 C C . LYS B 1 69 ? -4.281 -5.734 18.688 1 96 69 LYS B C 1
ATOM 1706 O O . LYS B 1 69 ? -3.77 -6.715 19.234 1 96 69 LYS B O 1
ATOM 1711 N N . LEU B 1 70 ? -3.822 -5.078 17.688 1 96.25 70 LEU B N 1
ATOM 1712 C CA . LEU B 1 70 ? -2.578 -5.562 17.094 1 96.25 70 LEU B CA 1
ATOM 1713 C C . LEU B 1 70 ? -1.385 -4.77 17.625 1 96.25 70 LEU B C 1
ATOM 1715 O O . LEU B 1 70 ? -1.457 -3.543 17.75 1 96.25 70 LEU B O 1
ATOM 1719 N N . ASP B 1 71 ? -0.3 -5.492 17.875 1 95.12 71 ASP B N 1
ATOM 1720 C CA . ASP B 1 71 ? 0.94 -4.863 18.312 1 95.12 71 ASP B CA 1
ATOM 1721 C C . ASP B 1 71 ? 1.638 -4.152 17.156 1 95.12 71 ASP B C 1
ATOM 1723 O O . ASP B 1 71 ? 2.293 -4.789 16.328 1 95.12 71 ASP B O 1
ATOM 1727 N N . SER B 1 72 ? 1.596 -2.885 17.125 1 91.56 72 SER B N 1
ATOM 1728 C CA . SER B 1 72 ? 2.125 -2.1 16.016 1 91.56 72 SER B CA 1
ATOM 1729 C C . SER B 1 72 ? 3.648 -2.148 15.984 1 91.56 72 SER B C 1
ATOM 1731 O O . SER B 1 72 ? 4.262 -1.843 14.961 1 91.56 72 SER B O 1
ATOM 1733 N N . THR B 1 73 ? 4.25 -2.504 17.047 1 94.31 73 THR B N 1
ATOM 1734 C CA . THR B 1 73 ? 5.707 -2.5 17.109 1 94.31 73 THR B CA 1
ATOM 1735 C C . THR B 1 73 ? 6.273 -3.848 16.672 1 94.31 73 THR B C 1
ATOM 1737 O O . THR B 1 73 ? 7.477 -3.971 16.422 1 94.31 73 THR B O 1
ATOM 1740 N N . SER B 1 74 ? 5.395 -4.844 16.625 1 97.75 74 SER B N 1
ATOM 1741 C CA . SER B 1 74 ? 5.852 -6.156 16.188 1 97.75 74 SER B CA 1
ATOM 1742 C C . SER B 1 74 ? 6.363 -6.105 14.75 1 97.75 74 SER B C 1
ATOM 1744 O O . SER B 1 74 ? 5.758 -5.461 13.891 1 97.75 74 SER B O 1
ATOM 1746 N N . LYS B 1 75 ? 7.445 -6.77 14.547 1 98.25 75 LYS B N 1
ATOM 1747 C CA . LYS B 1 75 ? 7.977 -6.91 13.195 1 98.25 75 LYS B CA 1
ATOM 1748 C C . LYS B 1 75 ? 7.719 -8.312 12.648 1 98.25 75 LYS B C 1
ATOM 1750 O O . LYS B 1 75 ? 8.516 -8.836 11.867 1 98.25 75 LYS B O 1
ATOM 1755 N N . ASN B 1 76 ? 6.734 -8.984 13.219 1 98.5 76 ASN B N 1
ATOM 1756 C CA . ASN B 1 76 ? 6.285 -10.25 12.648 1 98.5 76 ASN B CA 1
ATOM 1757 C C . ASN B 1 76 ? 5.598 -10.047 11.305 1 98.5 76 ASN B C 1
ATOM 1759 O O . ASN B 1 76 ? 5.652 -8.953 10.734 1 98.5 76 ASN B O 1
ATOM 1763 N N . VAL B 1 77 ? 5.051 -11.102 10.711 1 98.56 77 VAL B N 1
ATOM 1764 C CA . VAL B 1 77 ? 4.375 -11.047 9.414 1 98.56 77 VAL B CA 1
ATOM 1765 C C . VAL B 1 77 ? 3.275 -9.984 9.453 1 98.56 77 VAL B C 1
ATOM 1767 O O . VAL B 1 77 ? 2.381 -10.039 10.297 1 98.56 77 VAL B O 1
ATOM 1770 N N . LYS B 1 78 ? 3.383 -8.992 8.562 1 98.5 78 LYS B N 1
ATOM 1771 C CA . LYS B 1 78 ? 2.385 -7.934 8.461 1 98.5 78 LYS B CA 1
ATOM 1772 C C . LYS B 1 78 ? 2.654 -7.039 7.25 1 98.5 78 LYS B C 1
ATOM 1774 O O . LYS B 1 78 ? 3.721 -7.117 6.641 1 98.5 78 LYS B O 1
ATOM 1779 N N . ILE B 1 79 ? 1.69 -6.285 6.863 1 98.69 79 ILE B N 1
ATOM 1780 C CA . ILE B 1 79 ? 1.959 -5.109 6.039 1 98.69 79 ILE B CA 1
ATOM 1781 C C . ILE B 1 79 ? 2.496 -3.979 6.914 1 98.69 79 ILE B C 1
ATOM 1783 O O . ILE B 1 79 ? 1.806 -3.5 7.816 1 98.69 79 ILE B O 1
ATOM 1787 N N . ASP B 1 80 ? 3.678 -3.553 6.652 1 98.62 80 ASP B N 1
ATOM 1788 C CA . ASP B 1 80 ? 4.457 -2.775 7.609 1 98.62 80 ASP B CA 1
ATOM 1789 C C . ASP B 1 80 ? 4.23 -1.278 7.414 1 98.62 80 ASP B C 1
ATOM 1791 O O . ASP B 1 80 ? 3.994 -0.551 8.383 1 98.62 80 ASP B O 1
ATOM 1795 N N . HIS B 1 81 ? 4.434 -0.831 6.199 1 98.88 81 HIS B N 1
ATOM 1796 C CA . HIS B 1 81 ? 4.238 0.583 5.898 1 98.88 81 HIS B CA 1
ATOM 1797 C C . HIS B 1 81 ? 3.996 0.799 4.41 1 98.88 81 HIS B C 1
ATOM 1799 O O . HIS B 1 81 ? 4.02 -0.153 3.627 1 98.88 81 HIS B O 1
ATOM 1805 N N . PHE B 1 82 ? 3.643 2.035 4.051 1 98.94 82 PHE B N 1
ATOM 1806 C CA . PHE B 1 82 ? 3.469 2.402 2.65 1 98.94 82 PHE B CA 1
ATOM 1807 C C . PHE B 1 82 ? 4.152 3.73 2.352 1 98.94 82 PHE B C 1
ATOM 1809 O O . PHE B 1 82 ? 4.391 4.531 3.258 1 98.94 82 PHE B O 1
ATOM 1816 N N . ALA B 1 83 ? 4.441 3.896 1.053 1 98.94 83 ALA B N 1
ATOM 1817 C CA . ALA B 1 83 ? 5.234 5.051 0.642 1 98.94 83 ALA B CA 1
ATOM 1818 C C . ALA B 1 83 ? 4.602 5.754 -0.554 1 98.94 83 ALA B C 1
ATOM 1820 O O . ALA B 1 83 ? 4.121 5.102 -1.483 1 98.94 83 ALA B O 1
ATOM 1821 N N . PHE B 1 84 ? 4.664 7.012 -0.5 1 98.88 84 PHE B N 1
ATOM 1822 C CA . PHE B 1 84 ? 4.348 7.848 -1.652 1 98.88 84 PHE B CA 1
ATOM 1823 C C . PHE B 1 84 ? 5.613 8.438 -2.262 1 98.88 84 PHE B C 1
ATOM 1825 O O . PHE B 1 84 ? 6.543 8.805 -1.54 1 98.88 84 PHE B O 1
ATOM 1832 N N . ASN B 1 85 ? 5.547 8.523 -3.537 1 98.44 85 ASN B N 1
ATOM 1833 C CA . ASN B 1 85 ? 6.648 9.164 -4.25 1 98.44 85 ASN B CA 1
ATOM 1834 C C . ASN B 1 85 ? 6.426 10.672 -4.391 1 98.44 85 ASN B C 1
ATOM 1836 O O . ASN B 1 85 ? 5.312 11.109 -4.688 1 98.44 85 ASN B O 1
ATOM 1840 N N . VAL B 1 86 ? 7.496 11.422 -4.172 1 98.19 86 VAL B N 1
ATOM 1841 C CA . VAL B 1 86 ? 7.453 12.867 -4.391 1 98.19 86 VAL B CA 1
ATOM 1842 C C . VAL B 1 86 ? 8.719 13.312 -5.125 1 98.19 86 VAL B C 1
ATOM 1844 O O . VAL B 1 86 ? 9.734 12.617 -5.109 1 98.19 86 VAL B O 1
ATOM 1847 N N . THR B 1 87 ? 8.625 14.453 -5.805 1 97.25 87 THR B N 1
ATOM 1848 C CA . THR B 1 87 ? 9.82 15.055 -6.391 1 97.25 87 THR B CA 1
ATOM 1849 C C . THR B 1 87 ? 10.773 15.547 -5.301 1 97.25 87 THR B C 1
ATOM 1851 O O . THR B 1 87 ? 10.391 15.648 -4.137 1 97.25 87 THR B O 1
ATOM 1854 N N . ASN B 1 88 ? 11.977 15.867 -5.727 1 96.81 88 ASN B N 1
ATOM 1855 C CA . ASN B 1 88 ? 12.93 16.422 -4.777 1 96.81 88 ASN B CA 1
ATOM 1856 C C . ASN B 1 88 ? 12.414 17.719 -4.16 1 96.81 88 ASN B C 1
ATOM 1858 O O . ASN B 1 88 ? 12.586 17.953 -2.965 1 96.81 88 ASN B O 1
ATOM 1862 N N . GLU B 1 89 ? 11.836 18.516 -4.973 1 96.69 89 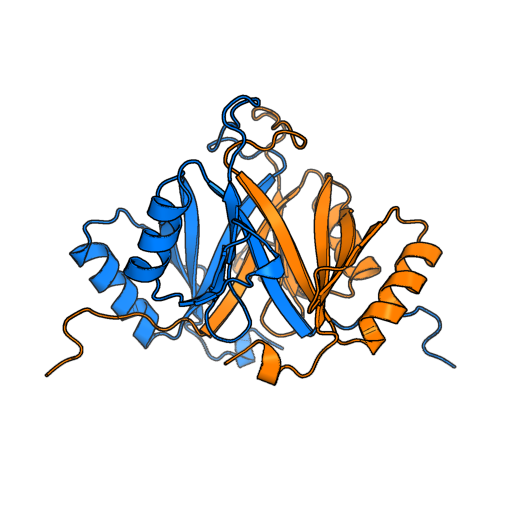GLU B N 1
ATOM 1863 C CA . GLU B 1 89 ? 11.266 19.766 -4.484 1 96.69 89 GLU B CA 1
ATOM 1864 C C . GLU B 1 89 ? 10.195 19.516 -3.428 1 96.69 89 GLU B C 1
ATOM 1866 O O . GLU B 1 89 ? 10.195 20.156 -2.371 1 96.69 89 GLU B O 1
ATOM 1871 N N . ASN B 1 90 ? 9.32 18.578 -3.695 1 97.81 90 ASN B N 1
ATOM 1872 C CA . ASN B 1 90 ? 8.234 18.297 -2.758 1 97.81 90 ASN B CA 1
ATOM 1873 C C . ASN B 1 90 ? 8.75 17.562 -1.514 1 97.81 90 ASN B C 1
ATOM 1875 O O . ASN B 1 90 ? 8.141 17.656 -0.446 1 97.81 90 ASN B O 1
ATOM 1879 N N . PHE B 1 91 ? 9.844 16.922 -1.676 1 98.12 91 PHE B N 1
ATOM 1880 C CA . PHE B 1 91 ? 10.492 16.328 -0.514 1 98.12 91 PHE B CA 1
ATOM 1881 C C . PHE B 1 91 ? 10.945 17.406 0.467 1 98.12 91 PHE B C 1
ATOM 1883 O O . PHE B 1 91 ? 10.711 17.281 1.672 1 98.12 91 PHE B O 1
ATOM 1890 N N . GLU B 1 92 ? 11.539 18.375 -0.031 1 97.44 92 GLU B N 1
ATOM 1891 C CA . GLU B 1 92 ? 11.969 19.5 0.808 1 97.44 92 GLU B CA 1
ATOM 1892 C C . GLU B 1 92 ? 10.773 20.219 1.414 1 97.44 92 GLU B C 1
ATOM 1894 O O . GLU B 1 92 ? 10.805 20.609 2.58 1 97.44 92 GLU B O 1
ATOM 1899 N N . LYS B 1 93 ? 9.727 20.344 0.671 1 97.69 93 LYS B N 1
ATOM 1900 C CA . LYS B 1 93 ? 8.508 20.953 1.196 1 97.69 93 LYS B CA 1
ATOM 1901 C C . LYS B 1 93 ? 7.941 20.125 2.348 1 97.69 93 LYS B C 1
ATOM 1903 O O . LYS B 1 93 ? 7.414 20.672 3.316 1 97.69 93 LYS B O 1
ATOM 1908 N N . ALA B 1 94 ? 8.039 18.859 2.186 1 98.06 94 ALA B N 1
ATOM 1909 C CA . ALA B 1 94 ? 7.496 17.969 3.209 1 98.06 94 ALA B CA 1
ATOM 1910 C C . ALA B 1 94 ? 8.203 18.188 4.543 1 98.06 94 ALA B C 1
ATOM 1912 O O . ALA B 1 94 ? 7.562 18.203 5.598 1 98.06 94 ALA B O 1
ATOM 1913 N N . LYS B 1 95 ? 9.5 18.297 4.496 1 97.69 95 LYS B N 1
ATOM 1914 C CA . LYS B 1 95 ? 10.25 18.547 5.719 1 97.69 95 LYS B CA 1
ATOM 1915 C C . LYS B 1 95 ? 9.742 19.812 6.434 1 97.69 95 LYS B C 1
ATOM 1917 O O . LYS B 1 95 ? 9.531 19.797 7.645 1 97.69 95 LYS B O 1
A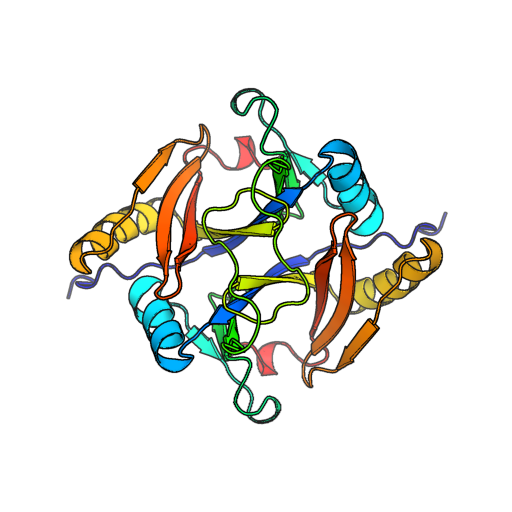TOM 1922 N N . LYS B 1 96 ? 9.594 20.766 5.684 1 97.38 96 LYS B N 1
ATOM 1923 C CA . LYS B 1 96 ? 9.133 22.047 6.234 1 97.38 96 LYS B CA 1
ATOM 1924 C C . LYS B 1 96 ? 7.703 21.938 6.754 1 97.38 96 LYS B C 1
ATOM 1926 O O . LYS B 1 96 ? 7.395 22.406 7.848 1 97.38 96 LYS B O 1
ATOM 1931 N N . ARG B 1 97 ? 6.895 21.297 5.984 1 97.25 97 ARG B N 1
ATOM 1932 C CA . ARG B 1 97 ? 5.488 21.156 6.352 1 97.25 97 ARG B CA 1
ATOM 1933 C C . ARG B 1 97 ? 5.344 20.359 7.641 1 97.25 97 ARG B C 1
ATOM 1935 O O . ARG B 1 97 ? 4.574 20.734 8.531 1 97.25 97 ARG B O 1
ATOM 1942 N N . TYR B 1 98 ? 6.031 19.234 7.684 1 98 98 TYR B N 1
ATOM 1943 C CA . TYR B 1 98 ? 5.961 18.406 8.883 1 98 98 TYR B CA 1
ATOM 1944 C C . TYR B 1 98 ? 6.426 19.172 10.109 1 98 98 TYR B C 1
ATOM 1946 O O . TYR B 1 98 ? 5.848 19.047 11.195 1 98 98 TYR B O 1
ATOM 1954 N N . THR B 1 99 ? 7.438 20 9.938 1 97.31 99 THR B N 1
ATOM 1955 C CA . THR B 1 99 ? 7.926 20.844 11.023 1 97.31 99 THR B CA 1
ATOM 1956 C C . THR B 1 99 ? 6.867 21.859 11.43 1 97.31 99 THR B C 1
ATOM 1958 O O . THR B 1 99 ? 6.594 22.047 12.617 1 97.31 99 THR B O 1
ATOM 1961 N N . GLU B 1 100 ? 6.266 22.484 10.5 1 96.12 100 GLU B N 1
ATOM 1962 C CA . GLU B 1 100 ? 5.234 23.484 10.75 1 96.12 100 GLU B CA 1
ATOM 1963 C C . GLU B 1 100 ? 4.047 22.891 11.5 1 96.12 100 GLU B C 1
ATOM 1965 O O . GLU B 1 100 ? 3.416 23.547 12.32 1 96.12 100 GLU B O 1
ATOM 1970 N N . LEU B 1 101 ? 3.799 21.672 11.164 1 96.88 101 LEU B N 1
ATOM 1971 C CA . LEU B 1 101 ? 2.656 20.984 11.758 1 96.88 101 LEU B CA 1
ATOM 1972 C C . LEU B 1 101 ? 3.057 20.297 13.062 1 96.88 101 LEU B C 1
ATOM 1974 O O . LEU B 1 101 ? 2.24 19.609 13.68 1 96.88 101 LEU B O 1
ATOM 1978 N N . ASN B 1 102 ? 4.309 20.391 13.406 1 97.44 102 ASN B N 1
ATOM 1979 C CA . ASN B 1 102 ? 4.852 19.797 14.625 1 97.44 102 ASN B CA 1
ATOM 1980 C C . ASN B 1 102 ? 4.711 18.281 14.625 1 97.44 102 ASN B C 1
ATOM 1982 O O . ASN B 1 102 ? 4.34 17.688 15.641 1 97.44 102 ASN B O 1
ATOM 1986 N N . LEU B 1 103 ? 4.895 17.703 13.5 1 97.94 103 LEU B N 1
ATOM 1987 C CA . LEU B 1 103 ? 4.914 16.25 13.383 1 97.94 103 LEU B CA 1
ATOM 1988 C C . LEU B 1 103 ? 6.309 15.703 13.672 1 97.94 103 LEU B C 1
ATOM 1990 O O . LEU B 1 103 ? 7.309 16.297 13.258 1 97.94 103 LEU B O 1
ATOM 1994 N N . ASP B 1 104 ? 6.297 14.594 14.398 1 98.19 104 ASP B N 1
ATOM 1995 C CA . ASP B 1 104 ? 7.543 13.836 14.477 1 98.19 104 ASP B CA 1
ATOM 1996 C C . ASP B 1 104 ? 7.836 13.109 13.172 1 98.19 104 ASP B C 1
ATOM 1998 O O . ASP B 1 104 ? 6.938 12.508 12.57 1 98.19 104 ASP B O 1
ATOM 2002 N N . PHE B 1 105 ? 9.102 13.242 12.688 1 98.44 105 PHE B N 1
ATOM 2003 C CA . PHE B 1 105 ? 9.508 12.523 11.484 1 98.44 105 PHE B CA 1
ATOM 2004 C C . PHE B 1 105 ? 11 12.25 11.5 1 98.44 105 PHE B C 1
ATOM 2006 O O . PHE B 1 105 ? 11.75 12.883 12.25 1 98.44 105 PHE B O 1
ATOM 2013 N N . ASN B 1 106 ? 11.398 11.266 10.773 1 98.12 106 ASN B N 1
ATOM 2014 C CA . ASN B 1 106 ? 12.805 10.953 10.57 1 98.12 106 ASN B CA 1
ATOM 2015 C C . ASN B 1 106 ? 13.141 10.797 9.086 1 98.12 106 ASN B C 1
ATOM 2017 O O . ASN B 1 106 ? 12.273 10.453 8.281 1 98.12 106 ASN B O 1
ATOM 2021 N N . ILE B 1 107 ? 14.414 11.109 8.805 1 97.94 107 ILE B N 1
ATOM 2022 C CA . ILE B 1 107 ? 14.891 11.031 7.43 1 97.94 107 ILE B CA 1
ATOM 2023 C C . ILE B 1 107 ? 15.945 9.93 7.312 1 97.94 107 ILE B C 1
ATOM 2025 O O . ILE B 1 107 ? 16.812 9.805 8.172 1 97.94 107 ILE B O 1
ATOM 2029 N N . GLN B 1 108 ? 15.758 9.148 6.266 1 97.38 108 GLN B N 1
ATOM 2030 C CA . GLN B 1 108 ? 16.719 8.086 6.012 1 97.38 108 GLN B CA 1
ATOM 2031 C C . GLN B 1 108 ? 17.25 8.156 4.582 1 97.38 108 GLN B C 1
ATOM 2033 O O . GLN B 1 108 ? 16.5 8.414 3.646 1 97.38 108 GLN B O 1
ATOM 2038 N N . ASP B 1 109 ? 18.516 7.91 4.488 1 95.06 109 ASP B N 1
ATOM 2039 C CA . ASP B 1 109 ? 19.188 7.789 3.197 1 95.06 109 ASP B CA 1
ATOM 2040 C C . ASP B 1 109 ? 19.266 6.328 2.754 1 95.06 109 ASP B C 1
ATOM 2042 O O . ASP B 1 109 ? 19.984 5.527 3.357 1 95.06 109 ASP B O 1
ATOM 2046 N N . HIS B 1 110 ? 18.578 6.047 1.634 1 93.75 110 HIS B N 1
ATOM 2047 C CA . HIS B 1 110 ? 18.578 4.688 1.108 1 93.75 110 HIS B CA 1
ATOM 2048 C C . HIS B 1 110 ? 19.422 4.586 -0.159 1 93.75 110 HIS B C 1
ATOM 2050 O O . HIS B 1 110 ? 19.047 3.895 -1.107 1 93.75 110 HIS B O 1
ATOM 2056 N N . HIS B 1 111 ? 20.453 5.25 -0.224 1 91.06 111 HIS B N 1
ATOM 2057 C CA . HIS B 1 111 ? 21.453 5.27 -1.292 1 91.06 111 HIS B CA 1
ATOM 2058 C C . HIS B 1 111 ? 20.922 6.008 -2.52 1 91.06 111 HIS B C 1
ATOM 2060 O O . HIS B 1 111 ? 21.266 7.168 -2.75 1 91.06 111 HIS B O 1
ATOM 2066 N N . TYR B 1 112 ? 19.906 5.43 -3.225 1 90.75 112 TYR B N 1
ATOM 2067 C CA . TYR B 1 112 ? 19.375 6.094 -4.41 1 90.75 112 TYR B CA 1
ATOM 2068 C C . TYR B 1 112 ? 18.141 6.93 -4.059 1 90.75 112 TYR B C 1
ATOM 2070 O O . TYR B 1 112 ? 17.672 7.723 -4.875 1 90.75 112 TYR B O 1
ATOM 2078 N N . PHE B 1 113 ? 17.672 6.734 -2.859 1 94.62 113 PHE B N 1
ATOM 2079 C CA . PHE B 1 113 ? 16.438 7.395 -2.434 1 94.62 113 PHE B CA 1
ATOM 2080 C C . PHE B 1 113 ? 16.609 8.031 -1.06 1 94.62 113 PHE B C 1
ATOM 2082 O O . PHE B 1 113 ? 17.328 7.492 -0.209 1 94.62 113 PHE B O 1
ATOM 2089 N N . ASP B 1 114 ? 16.062 9.133 -0.915 1 97.31 114 ASP B N 1
ATOM 2090 C CA . ASP B 1 114 ? 15.82 9.664 0.425 1 97.31 114 ASP B CA 1
ATOM 2091 C C . ASP B 1 114 ? 14.375 9.43 0.848 1 97.31 114 ASP B C 1
ATOM 2093 O O . ASP B 1 114 ? 13.461 9.531 0.028 1 97.31 114 ASP B O 1
ATOM 2097 N N . SER B 1 115 ? 14.211 9.148 2.088 1 98.5 115 SER B N 1
ATOM 2098 C CA . SER B 1 115 ? 12.859 8.945 2.602 1 98.5 115 SER B CA 1
ATOM 2099 C C . SER B 1 115 ? 12.633 9.727 3.891 1 98.5 115 SER B C 1
ATOM 2101 O O . SER B 1 115 ? 13.555 9.883 4.699 1 98.5 115 SER B O 1
ATOM 2103 N N . ILE B 1 116 ? 11.469 10.203 4.051 1 98.69 116 ILE B N 1
ATOM 2104 C CA . ILE B 1 116 ? 10.992 10.773 5.309 1 98.69 116 ILE B CA 1
ATOM 2105 C C . ILE B 1 116 ? 9.836 9.93 5.852 1 98.69 116 ILE B C 1
ATOM 2107 O O . ILE B 1 116 ? 8.898 9.617 5.121 1 98.69 116 ILE B O 1
ATOM 2111 N N . TYR B 1 117 ? 9.953 9.531 7.109 1 98.75 117 TYR B N 1
ATOM 2112 C CA . TYR B 1 117 ? 8.953 8.695 7.758 1 98.75 117 TYR B CA 1
ATOM 2113 C C . TYR B 1 117 ? 8.211 9.469 8.844 1 98.75 117 TYR B C 1
ATOM 2115 O O . TYR B 1 117 ? 8.828 10.211 9.617 1 98.75 117 TYR B O 1
ATOM 2123 N N . THR B 1 118 ? 6.949 9.305 8.898 1 98.56 118 THR B N 1
ATOM 2124 C CA . THR B 1 118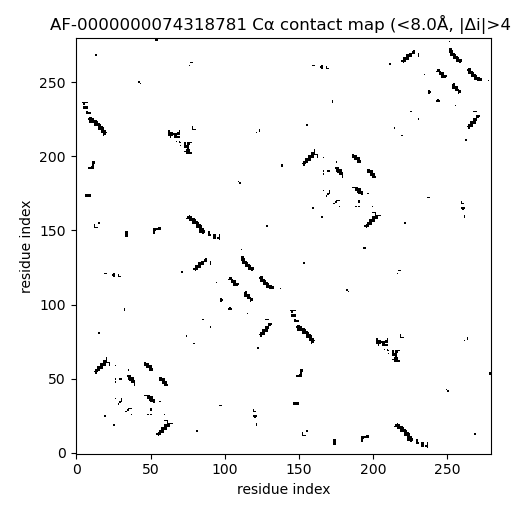 ? 6.102 9.828 9.969 1 98.56 118 THR B CA 1
ATOM 2125 C C . THR B 1 118 ? 4.996 8.844 10.312 1 98.56 118 THR B C 1
ATOM 2127 O O . THR B 1 118 ? 4.926 7.754 9.742 1 98.56 118 THR B O 1
ATOM 2130 N N . LYS B 1 119 ? 4.18 9.18 11.297 1 98.56 119 LYS B N 1
ATOM 2131 C CA . LYS B 1 119 ? 3.055 8.344 11.711 1 98.56 119 LYS B CA 1
ATOM 2132 C C . LYS B 1 119 ? 1.735 9.102 11.57 1 98.56 119 LYS B C 1
ATOM 2134 O O . LYS B 1 119 ? 1.651 10.281 11.914 1 98.56 119 LYS B O 1
ATOM 2139 N N . ASP B 1 120 ? 0.761 8.359 11.023 1 98.56 120 ASP B N 1
ATOM 2140 C CA . ASP B 1 120 ? -0.57 8.961 10.992 1 98.56 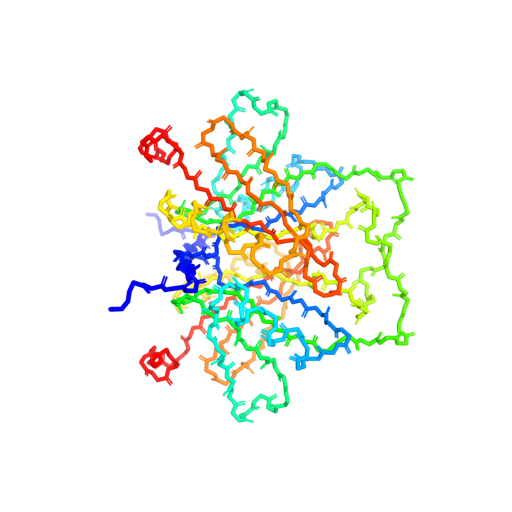120 ASP B CA 1
ATOM 2141 C C . ASP B 1 120 ? -1.238 8.875 12.367 1 98.56 120 ASP B C 1
ATOM 2143 O O . ASP B 1 120 ? -0.639 8.383 13.32 1 98.56 120 ASP B O 1
ATOM 2147 N N . PRO B 1 121 ? -2.467 9.336 12.57 1 98.38 121 PRO B N 1
ATOM 2148 C CA . PRO B 1 121 ? -3.082 9.414 13.898 1 98.38 121 PRO B CA 1
ATOM 2149 C C . PRO B 1 121 ? -3.191 8.047 14.578 1 98.38 121 PRO B C 1
ATOM 2151 O O . PRO B 1 121 ? -3.213 7.969 15.805 1 98.38 121 PRO B O 1
ATOM 2154 N N . ASP B 1 122 ? -3.273 6.973 13.805 1 98.44 122 ASP B N 1
ATOM 2155 C CA . ASP B 1 122 ? -3.455 5.641 14.375 1 98.44 122 ASP B CA 1
ATOM 2156 C C . ASP B 1 122 ? -2.129 4.887 14.438 1 98.44 122 ASP B C 1
ATOM 2158 O O . ASP B 1 122 ? -2.096 3.703 14.789 1 98.44 122 ASP B O 1
ATOM 2162 N N . GLY B 1 123 ? -1.059 5.582 13.992 1 98.06 123 GLY B N 1
ATOM 2163 C CA . GLY B 1 123 ? 0.261 4.988 14.141 1 98.06 123 GLY B CA 1
ATOM 2164 C C . GLY B 1 123 ? 0.724 4.254 12.898 1 98.06 123 GLY B C 1
ATOM 2165 O O . GLY B 1 123 ? 1.776 3.609 12.906 1 98.06 123 GLY B O 1
ATOM 2166 N N . HIS B 1 124 ? -0.01 4.27 11.852 1 98.62 124 HIS B N 1
ATOM 2167 C CA . HIS B 1 124 ? 0.516 3.736 10.602 1 98.62 124 HIS B CA 1
ATOM 2168 C C . HIS B 1 124 ? 1.747 4.512 10.148 1 98.62 124 HIS B C 1
ATOM 2170 O O . HIS B 1 124 ? 1.757 5.746 10.18 1 98.62 124 HIS B O 1
ATOM 2176 N N . THR B 1 125 ? 2.746 3.789 9.703 1 98.69 125 THR B N 1
ATOM 2177 C CA . THR B 1 125 ? 3.938 4.453 9.188 1 98.69 125 THR B CA 1
ATOM 2178 C C . THR B 1 125 ? 3.723 4.906 7.75 1 98.69 125 THR B C 1
ATOM 2180 O O . THR B 1 125 ? 3.367 4.102 6.883 1 98.69 125 THR B O 1
ATOM 2183 N N . VAL B 1 126 ? 3.928 6.156 7.555 1 98.88 126 VAL B N 1
ATOM 2184 C CA . VAL B 1 126 ? 3.793 6.777 6.238 1 98.88 126 VAL B CA 1
ATOM 2185 C C . VAL B 1 126 ? 5.156 7.266 5.758 1 98.88 126 VAL B C 1
ATOM 2187 O O . VAL B 1 126 ? 5.848 8 6.465 1 98.88 126 VAL B O 1
ATOM 2190 N N . GLU B 1 127 ? 5.48 6.863 4.598 1 98.94 127 GLU B N 1
ATOM 2191 C CA . GLU B 1 127 ? 6.766 7.219 4.004 1 98.94 127 GLU B CA 1
ATOM 2192 C C . GLU B 1 127 ? 6.578 8.102 2.77 1 98.94 127 GLU B C 1
ATOM 2194 O O . GLU B 1 127 ? 5.699 7.84 1.944 1 98.94 127 GLU B O 1
ATOM 2199 N N . LEU B 1 128 ? 7.332 9.172 2.682 1 98.81 128 LEU B N 1
ATOM 2200 C CA . LEU B 1 128 ? 7.578 9.859 1.422 1 98.81 128 LEU B CA 1
ATOM 2201 C C . LEU B 1 128 ? 8.984 9.57 0.909 1 98.81 128 LEU B C 1
ATOM 2203 O O . LEU B 1 128 ? 9.961 9.68 1.658 1 98.81 128 LEU B O 1
ATOM 2207 N N . THR B 1 129 ? 9.07 9.188 -0.37 1 98.56 129 THR B N 1
ATOM 2208 C CA . THR B 1 129 ? 10.367 8.836 -0.926 1 98.56 129 THR B CA 1
ATOM 2209 C C . THR B 1 129 ? 10.641 9.617 -2.209 1 98.56 129 THR B C 1
ATOM 2211 O O . THR B 1 129 ? 9.711 9.938 -2.953 1 98.56 129 THR B O 1
ATOM 2214 N N . THR B 1 130 ? 11.898 9.984 -2.443 1 97.88 130 THR B N 1
ATOM 2215 C CA . THR B 1 130 ? 12.328 10.672 -3.652 1 97.88 130 THR B CA 1
ATOM 2216 C C . THR B 1 130 ? 13.656 10.102 -4.152 1 97.88 130 THR B C 1
ATOM 2218 O O . THR B 1 130 ? 14.531 9.75 -3.357 1 97.88 130 THR B O 1
ATOM 2221 N N . ILE B 1 131 ? 13.742 9.977 -5.414 1 93.19 131 ILE B N 1
ATOM 2222 C CA . ILE B 1 131 ? 14.984 9.516 -6.008 1 93.19 131 ILE B CA 1
ATOM 2223 C C . ILE B 1 131 ? 15.984 10.672 -6.078 1 93.19 131 ILE B C 1
ATOM 2225 O O . ILE B 1 131 ? 15.617 11.797 -6.418 1 93.19 131 ILE B O 1
ATOM 2229 N N . LYS B 1 132 ? 17.156 10.391 -5.684 1 90.12 132 LYS B N 1
ATOM 2230 C CA . LYS B 1 132 ? 18.156 11.453 -5.637 1 90.12 132 LYS B CA 1
ATOM 2231 C C . LYS B 1 132 ? 19.094 11.383 -6.828 1 90.12 132 LYS B C 1
ATOM 2233 O O . LYS B 1 132 ? 19.938 12.266 -7.016 1 90.12 132 LYS B O 1
ATOM 2238 N N . VAL B 1 133 ? 19.047 10.289 -7.535 1 84.75 133 VAL B N 1
ATOM 2239 C CA . VAL B 1 133 ? 19.875 10.086 -8.719 1 84.75 133 VAL B CA 1
ATOM 2240 C C . VAL B 1 133 ? 19 10.117 -9.977 1 84.75 133 VAL B C 1
ATOM 2242 O O . VAL B 1 133 ? 17.781 10.289 -9.891 1 84.75 133 VAL B O 1
ATOM 2245 N N . ASP B 1 134 ? 19.703 9.977 -11.117 1 83.19 134 ASP B N 1
ATOM 2246 C CA . ASP B 1 134 ? 18.938 9.852 -12.359 1 83.19 134 ASP B CA 1
ATOM 2247 C C . ASP B 1 134 ? 18.125 8.562 -12.375 1 83.19 134 ASP B C 1
ATOM 2249 O O . ASP B 1 134 ? 18.656 7.492 -12.055 1 83.19 134 ASP B O 1
ATOM 2253 N N . GLU B 1 135 ? 16.797 8.711 -12.672 1 77.19 135 GLU B N 1
ATOM 2254 C CA . GLU B 1 135 ? 15.891 7.574 -12.625 1 77.19 135 GLU B CA 1
ATOM 2255 C C . GLU B 1 135 ? 16.391 6.422 -13.484 1 77.19 135 GLU B C 1
ATOM 2257 O O . GLU B 1 135 ? 16.125 5.254 -13.195 1 77.19 135 GLU B O 1
ATOM 2262 N N . ARG B 1 136 ? 17 6.676 -14.516 1 74.62 136 ARG B N 1
ATOM 2263 C CA . ARG B 1 136 ? 17.5 5.66 -15.438 1 74.62 136 ARG B CA 1
ATOM 2264 C C . ARG B 1 136 ? 18.562 4.789 -14.781 1 74.62 136 ARG B C 1
ATOM 2266 O O . ARG B 1 136 ? 18.875 3.705 -15.273 1 74.62 136 ARG B O 1
ATOM 2273 N N . ASP B 1 137 ? 19.047 5.336 -13.727 1 75.38 137 ASP B N 1
ATOM 2274 C CA . ASP B 1 137 ? 20.047 4.582 -12.992 1 75.38 137 ASP B CA 1
ATOM 2275 C C . ASP B 1 137 ? 19.406 3.496 -12.133 1 75.38 137 ASP B C 1
ATOM 2277 O O . ASP B 1 137 ? 20.078 2.547 -11.719 1 75.38 137 ASP B O 1
ATOM 2281 N N . PHE B 1 138 ? 18.125 3.658 -11.859 1 74.38 138 PHE B N 1
ATOM 2282 C CA . PHE B 1 138 ? 17.453 2.709 -10.984 1 74.38 138 PHE B CA 1
ATOM 2283 C C . PHE B 1 138 ? 16.438 1.88 -11.773 1 74.38 138 PHE B C 1
ATOM 2285 O O . PHE B 1 138 ? 16.422 0.652 -11.664 1 74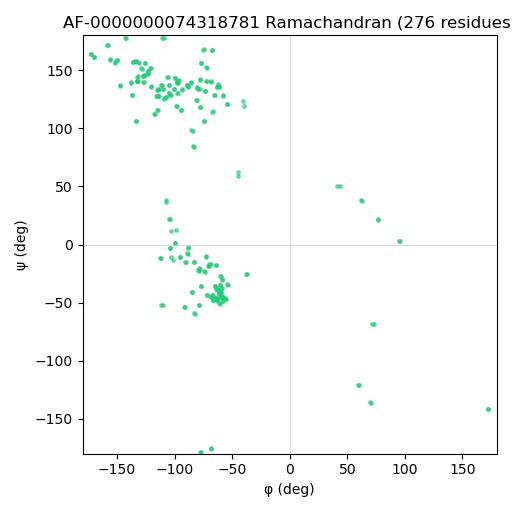.38 138 PHE B O 1
ATOM 2292 N N . TYR B 1 139 ? 15.609 2.562 -12.469 1 68.12 139 TYR B N 1
ATOM 2293 C CA . TYR B 1 139 ? 14.578 1.863 -13.227 1 68.12 139 TYR B CA 1
ATOM 2294 C C . TYR B 1 139 ? 15.109 1.376 -14.562 1 68.12 139 TYR B C 1
ATOM 2296 O O . TYR B 1 139 ? 15.438 2.182 -15.438 1 68.12 139 TYR B O 1
ATOM 2304 N N . LYS B 1 140 ? 15.75 0.255 -14.664 1 59.88 140 LYS B N 1
ATOM 2305 C CA . LYS B 1 140 ? 16.344 -0.248 -15.906 1 59.88 140 LYS B CA 1
ATOM 2306 C C . LYS B 1 140 ? 15.305 -1.003 -16.734 1 59.88 140 LYS B C 1
ATOM 2308 O O . LYS B 1 140 ? 14.383 -1.611 -16.188 1 59.88 140 LYS B O 1
#

pLDDT: mean 94.1, std 10.33, range [36.0, 98.94]

Radius of gyration: 18.43 Å; Cα contacts (8 Å, |Δi|>4): 626; chains: 2; bounding box: 47×59×49 Å